Protein AF-A0A953W9Z5-F1 (afdb_monomer)

Nearest PDB structures (foldseek):
  5ctj-assembly1_A  TM=9.960E-01  e=5.402E-20  Acetobacter aceti 1023
  5clf-assembly1_B  TM=9.903E-01  e=4.787E-20  Acetobacter aceti 1023
  5clh-assembly1_A  TM=9.924E-01  e=6.095E-20  Acetobacter aceti 1023
  5bor-assembly1_A  TM=9.928E-01  e=6.095E-20  Acetobacter aceti 1023
  4zc8-assembly1_A  TM=9.959E-01  e=9.303E-20  Acetobacter aceti 1023

Foldseek 3Di:
DQDPVQCVQQVLLVVLCVLLVHDDDDDHDHCVPHVVSLLCCLQCVVVVVHQEAEAEDEALRCSQQSSLVRHPHATEYEQEQDDPPGSPNSQCNQCVHDPPRHYNYADYTNNRSNVSSLVSLVSVCVPDVSSVVSSVVVVVVVVVVDDPDDDPDDPDDDDDDPDDDDDDDDDDDDDDDDDDDDDDDDPDD

Sequence (189 aa):
MGSRSDWPTMEKAANLLAELKIPFEAKVVSAHRTPQRLYDYASGAAERGIKVIIAGAGGAAHLPGMAASMTTLPVIGVPVQSRALKGLDSLLSIVQMPAGVPVATMAIGEAGAANAGLFAAAIIALGDETAARRLAAWREKNTDAVPETVHVGRKDKFFPAAFSHGRFQEPRRYFSSATPPAAAPSIYR

Secondary structure (DSSP, 8-state):
---GGGHHHHHHHHHHHHHTT---------TTT-HHHHHHHHHTTTTTT---EEEEE-SS--HHHHHHHT-SS-EEEEE---TTTTTHHHHHHHH-PPTTS--EE--SSHHHHHHHHHHHHHHHHTT-HHHHHHHHHHHHHHHHTS-SS---S-S------------PPPP-------PPPPPPPP---

Radius of gyration: 24.1 Å; Cα contacts (8 Å, |Δi|>4): 275; chains: 1; bounding box: 58×45×66 Å

Solvent-accessible surface area (backbone atoms only — not comparable to full-atom values): 11104 Å² total; per-residue (Å²): 46,46,42,78,86,50,42,84,32,48,45,38,15,54,53,45,25,51,76,53,69,46,91,81,87,89,60,79,42,20,54,89,84,34,45,66,59,36,49,56,51,30,53,49,29,58,85,74,66,53,71,63,48,76,27,40,26,46,38,87,12,49,42,30,49,53,39,23,70,45,34,91,54,56,28,32,22,22,13,27,61,26,88,89,61,65,10,52,53,4,37,55,49,34,56,69,52,62,92,94,42,69,42,55,58,45,50,63,30,47,67,6,17,33,49,45,22,52,50,49,48,55,62,51,23,76,82,30,69,69,46,34,53,41,52,50,53,52,53,51,56,55,56,74,67,54,73,95,69,83,81,89,67,77,100,72,77,92,70,84,84,79,88,75,93,74,86,85,79,86,82,80,86,82,86,77,94,75,84,81,83,82,85,80,84,89,88,81,133

Mean predicted aligned error: 10.56 Å

Structure (mmCIF, N/CA/C/O backbone):
data_AF-A0A953W9Z5-F1
#
_entry.id   AF-A0A953W9Z5-F1
#
loop_
_atom_site.group_PDB
_atom_site.id
_atom_site.type_symbol
_atom_site.label_atom_id
_atom_site.label_alt_id
_atom_site.label_comp_id
_atom_site.label_asym_id
_atom_site.label_entity_id
_atom_site.label_seq_id
_atom_site.pdbx_PDB_ins_code
_atom_site.Cartn_x
_atom_site.Cartn_y
_atom_site.Cartn_z
_atom_site.occupancy
_atom_site.B_iso_or_equiv
_atom_site.auth_seq_id
_atom_site.auth_comp_id
_atom_site.auth_asym_id
_atom_site.auth_atom_id
_atom_site.pdbx_PDB_model_num
ATOM 1 N N . MET A 1 1 ? 8.103 2.851 2.942 1.00 98.31 1 MET A N 1
ATOM 2 C CA . MET A 1 1 ? 8.832 2.248 1.795 1.00 98.31 1 MET A CA 1
ATOM 3 C C . MET A 1 1 ? 10.223 1.809 2.208 1.00 98.31 1 MET A C 1
ATOM 5 O O . MET A 1 1 ? 10.737 2.346 3.186 1.00 98.31 1 MET A O 1
ATOM 9 N N . GLY A 1 2 ? 10.817 0.855 1.486 1.00 96.06 2 GLY A N 1
ATOM 10 C CA . GLY A 1 2 ? 12.098 0.230 1.841 1.00 96.06 2 GLY A CA 1
ATOM 11 C C . GLY A 1 2 ? 13.336 1.079 1.545 1.00 96.06 2 GLY A C 1
ATOM 12 O O . GLY A 1 2 ? 14.378 0.908 2.188 1.00 96.06 2 GLY A O 1
ATOM 13 N N . SER A 1 3 ? 13.227 1.996 0.585 1.00 97.56 3 SER A N 1
ATOM 14 C CA . SER A 1 3 ? 14.305 2.859 0.111 1.00 97.56 3 SER A CA 1
ATOM 15 C C . SER A 1 3 ? 13.782 4.239 -0.285 1.00 97.56 3 SER A C 1
ATOM 17 O O . SER A 1 3 ? 12.642 4.384 -0.712 1.00 97.56 3 SER A O 1
ATOM 19 N N . ARG A 1 4 ? 14.639 5.267 -0.222 1.00 97.69 4 ARG A N 1
ATOM 20 C CA . ARG A 1 4 ? 14.324 6.588 -0.798 1.00 97.69 4 ARG A CA 1
ATOM 21 C C . ARG A 1 4 ? 14.100 6.529 -2.310 1.00 97.69 4 ARG A C 1
ATOM 23 O O . ARG A 1 4 ? 13.338 7.331 -2.831 1.00 97.69 4 ARG A O 1
ATOM 30 N N . SER A 1 5 ? 14.745 5.585 -2.995 1.00 97.56 5 SER A N 1
ATOM 31 C CA . SER A 1 5 ? 14.561 5.360 -4.434 1.00 97.56 5 SER A CA 1
ATOM 32 C C . SER A 1 5 ? 13.144 4.921 -4.802 1.00 97.56 5 SER A C 1
ATOM 34 O O . SER A 1 5 ? 12.773 5.041 -5.960 1.00 97.56 5 SER A O 1
ATOM 36 N N . ASP A 1 6 ? 12.358 4.434 -3.837 1.00 98.31 6 ASP A N 1
ATOM 37 C CA . ASP A 1 6 ? 10.972 4.015 -4.062 1.00 98.31 6 ASP A CA 1
ATOM 38 C C . ASP A 1 6 ? 10.007 5.218 -4.054 1.00 98.31 6 ASP A C 1
ATOM 40 O O . ASP A 1 6 ? 8.855 5.089 -4.470 1.00 98.31 6 ASP A O 1
ATOM 44 N N . TRP A 1 7 ? 10.452 6.392 -3.576 1.00 98.56 7 TRP A N 1
ATOM 45 C CA . TRP A 1 7 ? 9.603 7.576 -3.404 1.00 98.56 7 TRP A CA 1
ATOM 46 C C . TRP A 1 7 ? 8.902 8.035 -4.692 1.00 98.56 7 TRP A C 1
ATOM 48 O O . TRP A 1 7 ? 7.698 8.245 -4.614 1.00 98.56 7 TRP A O 1
ATOM 58 N N . PRO A 1 8 ? 9.552 8.109 -5.872 1.00 98.50 8 PRO A N 1
ATOM 59 C CA . PRO A 1 8 ? 8.870 8.517 -7.108 1.00 98.50 8 PRO A CA 1
ATOM 60 C C . PRO A 1 8 ? 7.665 7.634 -7.477 1.00 98.50 8 PRO A C 1
ATOM 62 O O . PRO A 1 8 ? 6.704 8.096 -8.084 1.00 98.50 8 PRO A O 1
ATOM 65 N N . THR A 1 9 ? 7.684 6.358 -7.080 1.00 98.75 9 THR A N 1
ATOM 66 C CA . THR A 1 9 ? 6.517 5.476 -7.196 1.00 98.75 9 THR A CA 1
ATOM 67 C C . THR A 1 9 ? 5.517 5.745 -6.077 1.00 98.75 9 THR A C 1
ATOM 69 O O . THR A 1 9 ? 4.332 5.946 -6.324 1.00 98.75 9 THR A O 1
ATOM 72 N N . MET A 1 10 ? 5.980 5.758 -4.829 1.00 98.81 10 MET A N 1
ATOM 73 C CA . MET A 1 10 ? 5.101 5.822 -3.660 1.00 98.81 10 MET A CA 1
ATOM 74 C C . MET A 1 10 ? 4.445 7.188 -3.439 1.00 98.81 10 MET A C 1
ATOM 76 O O . MET A 1 10 ? 3.390 7.251 -2.808 1.00 98.81 10 MET A O 1
ATOM 80 N N . GLU A 1 11 ? 5.001 8.268 -3.987 1.00 98.69 11 GLU A N 1
ATOM 81 C CA . GLU A 1 11 ? 4.384 9.595 -3.957 1.00 98.69 11 GLU A CA 1
ATOM 82 C C . GLU A 1 11 ? 3.023 9.607 -4.662 1.00 98.69 11 GLU A C 1
ATOM 84 O O . GLU A 1 11 ? 2.171 10.415 -4.313 1.00 98.69 11 GLU A O 1
ATOM 89 N N . LYS A 1 12 ? 2.762 8.678 -5.598 1.00 98.81 12 LYS A N 1
ATOM 90 C CA . LYS A 1 12 ? 1.442 8.564 -6.235 1.00 98.81 12 LYS A CA 1
ATOM 91 C C . LYS A 1 12 ? 0.357 8.208 -5.221 1.00 98.81 12 LYS A C 1
ATOM 93 O O . LYS A 1 12 ? -0.739 8.748 -5.311 1.00 98.81 12 LYS A O 1
ATOM 98 N N . ALA A 1 13 ? 0.675 7.376 -4.224 1.00 98.88 13 ALA A N 1
ATOM 99 C CA . ALA A 1 13 ? -0.229 7.095 -3.109 1.00 98.88 13 ALA A CA 1
ATOM 100 C C . ALA A 1 13 ? -0.435 8.345 -2.240 1.00 98.88 13 ALA A C 1
ATOM 102 O O . ALA A 1 13 ? -1.566 8.695 -1.916 1.00 98.88 13 ALA A O 1
ATOM 103 N N . ALA A 1 14 ? 0.657 9.036 -1.895 1.00 98.81 14 ALA A N 1
ATOM 104 C CA . ALA A 1 14 ? 0.628 10.239 -1.062 1.00 98.81 14 ALA A CA 1
ATOM 105 C C . ALA A 1 14 ? -0.198 11.368 -1.700 1.00 98.81 14 ALA A C 1
ATOM 107 O O . ALA A 1 14 ? -1.041 11.967 -1.037 1.00 98.81 14 ALA A O 1
ATOM 108 N N . ASN A 1 15 ? -0.010 11.613 -2.998 1.00 98.69 15 ASN A N 1
ATOM 109 C CA . ASN A 1 15 ? -0.742 12.630 -3.749 1.00 98.69 15 ASN A CA 1
ATOM 110 C C . ASN A 1 15 ? -2.243 12.314 -3.811 1.00 98.69 15 ASN A C 1
ATOM 112 O O . ASN A 1 15 ? -3.059 13.211 -3.620 1.00 98.69 15 ASN A O 1
ATOM 116 N N . LEU A 1 16 ? -2.607 11.042 -4.005 1.00 98.44 16 LEU A N 1
ATOM 117 C CA . LEU A 1 16 ? -4.005 10.598 -3.995 1.00 98.44 16 LEU A CA 1
ATOM 118 C C . LEU A 1 16 ? -4.661 10.781 -2.623 1.00 98.44 16 LEU A C 1
ATOM 120 O O . LEU A 1 16 ? -5.768 11.310 -2.528 1.00 98.44 16 LEU A O 1
ATOM 124 N N . LEU A 1 17 ? -3.970 10.398 -1.546 1.00 98.81 17 LEU A N 1
ATOM 125 C CA . LEU A 1 17 ? -4.461 10.619 -0.184 1.00 98.81 17 LEU A CA 1
ATOM 126 C C . LEU A 1 17 ? -4.591 12.117 0.129 1.00 98.81 17 LEU A C 1
ATOM 128 O O . LEU A 1 17 ? -5.577 12.525 0.741 1.00 98.81 17 LEU A O 1
ATOM 132 N N . ALA A 1 18 ? -3.654 12.946 -0.342 1.00 98.75 18 ALA A N 1
ATOM 133 C CA . ALA A 1 18 ? -3.723 14.399 -0.206 1.00 98.75 18 ALA A CA 1
ATOM 134 C C . ALA A 1 18 ? -4.925 15.002 -0.956 1.00 98.75 18 ALA A C 1
ATOM 136 O O . ALA A 1 18 ? -5.649 15.811 -0.375 1.00 98.75 18 ALA A O 1
ATOM 137 N N . GLU A 1 19 ? -5.187 14.584 -2.201 1.00 98.25 19 GLU A N 1
ATOM 138 C CA . GLU A 1 19 ? -6.358 15.024 -2.980 1.00 98.25 19 GLU A CA 1
ATOM 139 C C . GLU A 1 19 ? -7.670 14.671 -2.259 1.00 98.25 19 GLU A C 1
ATOM 141 O O . GLU A 1 19 ? -8.572 15.503 -2.141 1.00 98.25 19 GLU A O 1
ATOM 146 N N . LEU A 1 20 ? -7.743 13.467 -1.684 1.00 98.50 20 LEU A N 1
ATOM 147 C CA . LEU A 1 20 ? -8.880 12.995 -0.886 1.00 98.50 20 LEU A CA 1
ATOM 148 C C . LEU A 1 20 ? -8.912 13.568 0.541 1.00 98.50 20 LEU A C 1
ATOM 150 O O . LEU A 1 20 ? -9.843 13.289 1.304 1.00 98.50 20 LEU A O 1
ATOM 154 N N . LYS A 1 21 ? -7.930 14.403 0.904 1.00 98.56 21 LYS A N 1
ATOM 155 C CA . LYS A 1 21 ? -7.781 15.023 2.229 1.00 98.56 21 LYS A CA 1
ATOM 156 C C . LYS A 1 21 ? -7.776 13.985 3.361 1.00 98.56 21 LYS A C 1
ATOM 158 O O . LYS A 1 21 ? -8.400 14.195 4.403 1.00 98.56 21 LYS A O 1
ATOM 163 N N . ILE A 1 22 ? -7.100 12.863 3.133 1.00 98.62 22 ILE A N 1
ATOM 164 C CA . ILE A 1 22 ? -6.852 11.813 4.122 1.00 98.62 22 ILE A CA 1
ATOM 165 C C . ILE A 1 22 ? -5.459 12.050 4.715 1.00 98.62 22 ILE A C 1
ATOM 167 O O . ILE A 1 22 ? -4.479 12.028 3.967 1.00 98.62 22 ILE A O 1
ATOM 171 N N . PRO A 1 23 ? -5.338 12.286 6.033 1.00 98.44 23 PRO A N 1
ATOM 172 C CA . PRO A 1 23 ? -4.041 12.454 6.676 1.00 98.44 23 PRO A CA 1
ATOM 173 C C . PRO A 1 23 ? -3.178 11.200 6.535 1.00 98.44 23 PRO A C 1
ATOM 175 O O . PRO A 1 23 ? -3.661 10.078 6.685 1.00 98.44 23 PRO A O 1
ATOM 178 N N . PHE A 1 24 ? -1.885 11.389 6.289 1.00 98.75 24 PHE A N 1
ATOM 179 C CA . PHE A 1 24 ? -0.924 10.297 6.195 1.00 98.75 24 PHE A CA 1
ATOM 180 C C . PHE A 1 24 ? 0.446 10.720 6.725 1.00 98.75 24 PHE A C 1
ATOM 182 O O . PHE A 1 24 ? 0.767 11.904 6.815 1.00 98.75 24 PHE A O 1
ATOM 189 N N . GLU A 1 25 ? 1.281 9.728 7.023 1.00 98.38 25 GLU A N 1
ATOM 190 C CA . GLU A 1 25 ? 2.713 9.905 7.241 1.00 98.38 25 GLU A CA 1
ATOM 191 C C . GLU A 1 25 ? 3.507 9.062 6.235 1.00 98.38 25 GLU A C 1
ATOM 193 O O . GLU A 1 25 ? 3.079 7.981 5.830 1.00 98.38 25 GLU A O 1
ATOM 198 N N . ALA A 1 26 ? 4.682 9.545 5.830 1.00 98.38 26 ALA A N 1
ATOM 199 C CA . ALA A 1 26 ? 5.570 8.840 4.911 1.00 98.38 26 ALA A CA 1
ATOM 200 C C . ALA A 1 26 ? 6.942 8.623 5.557 1.00 98.38 26 ALA A C 1
ATOM 202 O O . ALA A 1 26 ? 7.597 9.572 5.986 1.00 98.38 26 ALA A O 1
ATOM 203 N N . LYS A 1 27 ? 7.395 7.364 5.622 1.00 98.44 27 LYS A N 1
ATOM 204 C CA . LYS A 1 27 ? 8.687 6.994 6.222 1.00 98.44 27 LYS A CA 1
ATOM 205 C C . LYS A 1 27 ? 9.478 6.014 5.354 1.00 98.44 27 LYS A C 1
ATOM 207 O O . LYS A 1 27 ? 8.919 5.164 4.646 1.00 98.44 27 LYS A O 1
ATOM 212 N N . VAL A 1 28 ? 10.805 6.104 5.467 1.00 98.62 28 VAL A N 1
ATOM 213 C CA . VAL A 1 28 ? 11.743 5.104 4.941 1.00 98.62 28 VAL A CA 1
ATOM 214 C C . VAL A 1 28 ? 12.049 4.090 6.042 1.00 98.62 28 VAL A C 1
ATOM 216 O O . VAL A 1 28 ? 12.672 4.407 7.060 1.00 98.62 28 VAL A O 1
ATOM 219 N N . VAL A 1 29 ? 11.596 2.861 5.824 1.00 98.44 29 VAL A N 1
ATOM 220 C CA . VAL A 1 29 ? 11.673 1.734 6.752 1.00 98.44 29 VAL A CA 1
ATOM 221 C C . VAL A 1 29 ? 12.101 0.516 5.942 1.00 98.44 29 VAL A C 1
ATOM 223 O O . VAL A 1 29 ? 11.326 -0.015 5.152 1.00 98.44 29 VAL A O 1
ATOM 226 N N . SER A 1 30 ? 13.360 0.105 6.084 1.00 98.44 30 SER A N 1
ATOM 227 C CA . SER A 1 30 ? 13.920 -1.017 5.331 1.00 98.44 30 SER A CA 1
ATOM 228 C C . SER A 1 30 ? 13.797 -2.299 6.145 1.00 98.44 30 SER A C 1
ATOM 230 O O . SER A 1 30 ? 14.378 -2.381 7.224 1.00 98.44 30 SER A O 1
ATOM 232 N N . ALA A 1 31 ? 13.109 -3.308 5.604 1.00 98.31 31 ALA A N 1
ATOM 233 C CA . ALA A 1 31 ? 13.010 -4.622 6.242 1.00 98.31 31 ALA A CA 1
ATOM 234 C C . ALA A 1 31 ? 14.390 -5.251 6.492 1.00 98.31 31 ALA A C 1
ATOM 236 O O . ALA A 1 31 ? 14.624 -5.831 7.544 1.00 98.31 31 ALA A O 1
ATOM 237 N N . HIS A 1 32 ? 15.324 -5.089 5.551 1.00 98.50 32 HIS A N 1
ATOM 238 C CA . HIS A 1 32 ? 16.644 -5.720 5.639 1.00 98.50 32 HIS A CA 1
ATOM 239 C C . HIS A 1 32 ? 17.686 -4.884 6.384 1.00 98.50 32 HIS A C 1
ATOM 241 O O . HIS A 1 32 ? 18.592 -5.444 6.985 1.00 98.50 32 HIS A O 1
ATOM 247 N N . ARG A 1 33 ? 17.595 -3.547 6.327 1.00 98.31 33 ARG A N 1
ATOM 248 C CA . ARG A 1 33 ? 18.637 -2.647 6.870 1.00 98.31 33 ARG A CA 1
ATOM 249 C C . ARG A 1 33 ? 18.258 -2.001 8.196 1.00 98.31 33 ARG A C 1
ATOM 251 O O . ARG A 1 33 ? 19.129 -1.546 8.924 1.00 98.31 33 ARG A O 1
ATOM 258 N N . THR A 1 34 ? 16.965 -1.912 8.495 1.00 98.31 34 THR A N 1
ATOM 259 C CA . THR A 1 34 ? 16.449 -1.319 9.735 1.00 98.31 34 THR A CA 1
ATOM 260 C C . THR A 1 34 ? 15.303 -2.169 10.302 1.00 98.31 34 THR A C 1
ATOM 262 O O . THR A 1 34 ? 14.198 -1.646 10.461 1.00 98.31 34 THR A O 1
ATOM 265 N N . PRO A 1 35 ? 15.513 -3.471 10.575 1.00 98.62 35 PRO A N 1
ATOM 266 C CA . PRO A 1 35 ? 14.441 -4.375 10.999 1.00 98.62 35 PRO A CA 1
ATOM 267 C C . PRO A 1 35 ? 13.775 -3.942 12.313 1.00 98.62 35 PRO A C 1
ATOM 269 O O . PRO A 1 35 ? 12.553 -3.975 12.397 1.00 98.62 35 PRO A O 1
ATOM 272 N N . GLN A 1 36 ? 14.537 -3.430 13.290 1.00 98.75 36 GLN A N 1
ATOM 273 C CA . GLN A 1 36 ? 13.957 -2.913 14.539 1.00 98.75 36 GLN A CA 1
ATOM 274 C C . GLN A 1 36 ? 12.990 -1.749 14.277 1.00 98.75 36 GLN A C 1
ATOM 276 O O . GLN A 1 36 ? 11.874 -1.745 14.774 1.00 98.75 36 GLN A O 1
ATOM 281 N N . ARG A 1 37 ? 13.355 -0.813 13.388 1.00 98.69 37 ARG A N 1
ATOM 282 C CA . ARG A 1 37 ? 12.464 0.289 12.987 1.00 98.69 37 ARG A CA 1
ATOM 283 C C . ARG A 1 37 ? 11.170 -0.223 12.351 1.00 98.69 37 ARG A C 1
ATOM 285 O O . ARG A 1 37 ? 10.133 0.410 12.510 1.00 98.69 37 ARG A O 1
ATOM 292 N N . LEU A 1 38 ? 11.239 -1.311 11.582 1.00 98.81 38 LEU A N 1
ATOM 293 C CA . LEU A 1 38 ? 10.047 -1.930 11.006 1.00 98.81 38 LEU A CA 1
ATOM 294 C C . LEU A 1 38 ? 9.150 -2.504 12.097 1.00 98.81 38 LEU A C 1
ATOM 296 O O . LEU A 1 38 ? 7.957 -2.208 12.099 1.00 98.81 38 LEU A O 1
ATOM 300 N N . TYR A 1 39 ? 9.741 -3.251 13.027 1.00 98.81 39 TYR A N 1
ATOM 301 C CA . TYR A 1 39 ? 9.038 -3.794 14.179 1.00 98.81 39 TYR A CA 1
ATOM 302 C C . TYR A 1 39 ? 8.339 -2.694 14.977 1.00 98.81 39 TYR A C 1
ATOM 304 O O . TYR A 1 39 ? 7.116 -2.727 15.113 1.00 98.81 39 TYR A O 1
ATOM 312 N N . ASP A 1 40 ? 9.082 -1.675 15.411 1.00 98.69 40 ASP A N 1
ATOM 313 C CA . ASP A 1 40 ? 8.553 -0.572 16.218 1.00 98.69 40 ASP A CA 1
ATOM 314 C C . ASP A 1 40 ? 7.442 0.185 15.474 1.00 98.69 40 ASP A C 1
ATOM 316 O O . ASP A 1 40 ? 6.407 0.523 16.048 1.00 98.69 40 ASP A O 1
ATOM 320 N N . TYR A 1 41 ? 7.627 0.436 14.171 1.00 98.75 41 TYR A N 1
ATOM 321 C CA . TYR A 1 41 ? 6.638 1.151 13.367 1.00 98.75 41 TYR A CA 1
ATOM 322 C C . TYR A 1 41 ? 5.332 0.368 13.226 1.00 98.75 41 TYR A C 1
ATOM 324 O O . TYR A 1 41 ? 4.266 0.959 13.383 1.00 98.75 41 TYR A O 1
ATOM 332 N N . ALA A 1 42 ? 5.410 -0.922 12.879 1.00 98.75 42 ALA A N 1
ATOM 333 C CA . ALA A 1 42 ? 4.240 -1.745 12.585 1.00 98.75 42 ALA A CA 1
ATOM 334 C C . ALA A 1 42 ? 3.479 -2.143 13.858 1.00 98.75 42 ALA A C 1
ATOM 336 O O . ALA A 1 42 ? 2.256 -1.992 13.900 1.00 98.75 42 ALA A O 1
ATOM 337 N N . SER A 1 43 ? 4.192 -2.573 14.903 1.00 98.69 43 SER A N 1
ATOM 338 C CA . SER A 1 43 ? 3.584 -2.971 16.182 1.00 98.69 43 SER A CA 1
ATOM 339 C C . SER A 1 43 ? 2.917 -1.795 16.901 1.00 98.69 43 SER A C 1
ATOM 341 O O . SER A 1 43 ? 1.788 -1.921 17.363 1.00 98.69 43 SER A O 1
ATOM 343 N N . GLY A 1 44 ? 3.548 -0.615 16.897 1.00 98.56 44 GLY A N 1
ATOM 344 C CA . GLY A 1 44 ? 2.990 0.601 17.496 1.00 98.56 44 GLY A CA 1
ATOM 345 C C . GLY A 1 44 ? 2.027 1.389 16.596 1.00 98.56 44 GLY A C 1
ATOM 346 O O . GLY A 1 44 ? 1.550 2.452 16.989 1.00 98.56 44 GLY A O 1
ATOM 347 N N . ALA A 1 45 ? 1.751 0.949 15.361 1.00 98.62 45 ALA A N 1
ATOM 348 C CA . ALA A 1 45 ? 0.948 1.730 14.411 1.00 98.62 45 ALA A CA 1
ATOM 349 C C . ALA A 1 45 ? -0.487 1.980 14.905 1.00 98.62 45 ALA A C 1
ATOM 351 O O . ALA A 1 45 ? -0.984 3.105 14.804 1.00 98.62 45 ALA A O 1
ATOM 352 N N . ALA A 1 46 ? -1.140 0.949 15.447 1.00 98.44 46 ALA A N 1
ATOM 353 C CA . ALA A 1 46 ? -2.534 1.020 15.881 1.00 98.44 46 ALA A CA 1
ATOM 354 C C . ALA A 1 46 ? -2.726 1.995 17.055 1.00 98.44 46 ALA A C 1
ATOM 356 O O . ALA A 1 46 ? -3.649 2.807 17.032 1.00 98.44 46 ALA A O 1
ATOM 357 N N . GLU A 1 47 ? -1.812 1.977 18.029 1.00 98.19 47 GLU A N 1
ATOM 358 C CA . GLU A 1 47 ? -1.823 2.876 19.194 1.00 98.19 47 GLU A CA 1
ATOM 359 C C . GLU A 1 47 ? -1.665 4.349 18.794 1.00 98.19 47 GLU A C 1
ATOM 361 O O . GLU A 1 47 ? -2.238 5.237 19.419 1.00 98.19 47 GLU A O 1
ATOM 366 N N . ARG A 1 48 ? -0.953 4.618 17.692 1.00 98.06 48 ARG A N 1
ATOM 367 C CA . ARG A 1 48 ? -0.818 5.963 17.107 1.00 98.06 48 ARG A CA 1
ATOM 368 C C . ARG A 1 48 ? -2.024 6.390 16.263 1.00 98.06 48 ARG A C 1
ATOM 370 O O . ARG A 1 48 ? -1.996 7.465 15.669 1.00 98.06 48 ARG A O 1
ATOM 377 N N . GLY A 1 49 ? -3.063 5.561 16.168 1.00 98.12 49 GLY A N 1
ATOM 378 C CA . GLY A 1 49 ? -4.284 5.853 15.416 1.00 98.12 49 GLY A CA 1
ATOM 379 C C . GLY A 1 49 ? -4.207 5.569 13.913 1.00 98.12 49 GLY A C 1
ATOM 380 O O . GLY A 1 49 ? -5.152 5.902 13.193 1.00 98.12 49 GLY A O 1
ATOM 381 N N . ILE A 1 50 ? -3.134 4.935 13.421 1.00 98.69 50 ILE A N 1
ATOM 382 C CA . ILE A 1 50 ? -3.041 4.510 12.017 1.00 98.69 50 ILE A CA 1
ATOM 383 C C . ILE A 1 50 ? -4.130 3.471 11.730 1.00 98.69 50 ILE A C 1
ATOM 385 O O . ILE A 1 50 ? -4.371 2.568 12.529 1.00 98.69 50 ILE A O 1
ATOM 389 N N . LYS A 1 51 ? -4.794 3.600 10.575 1.00 98.69 51 LYS A N 1
ATOM 390 C CA . LYS A 1 51 ? -5.872 2.690 10.151 1.00 98.69 51 LYS A CA 1
ATOM 391 C C . LYS A 1 51 ? -5.445 1.688 9.085 1.00 98.69 51 LYS A C 1
ATOM 393 O O . LYS A 1 51 ? -5.965 0.583 9.062 1.00 98.69 51 LYS A O 1
ATOM 398 N N . VAL A 1 52 ? -4.516 2.069 8.210 1.00 98.88 52 VAL A N 1
ATOM 399 C CA . VAL A 1 52 ? -4.040 1.257 7.082 1.00 98.88 52 VAL A CA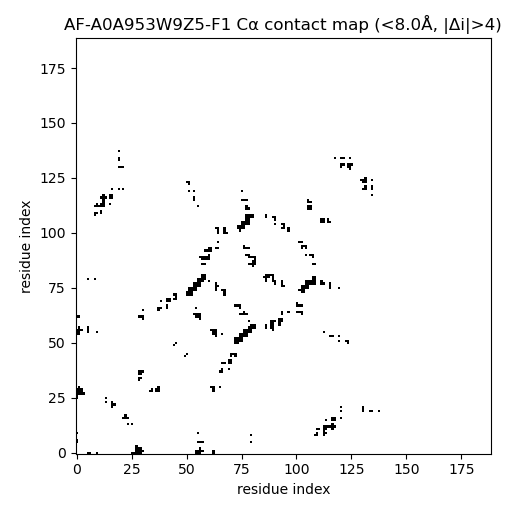 1
ATOM 400 C C . VAL A 1 52 ? -2.560 1.554 6.858 1.00 98.88 52 VAL A C 1
ATOM 402 O O . VAL A 1 52 ? -2.148 2.712 6.932 1.00 98.88 52 VAL A O 1
ATOM 405 N N . ILE A 1 53 ? -1.758 0.531 6.557 1.00 98.94 53 ILE A N 1
ATOM 406 C CA . ILE A 1 53 ? -0.351 0.695 6.171 1.00 98.94 53 ILE A CA 1
ATOM 407 C C . ILE A 1 53 ? -0.209 0.441 4.672 1.00 98.94 53 ILE A C 1
ATOM 409 O O . ILE A 1 53 ? -0.558 -0.630 4.188 1.00 98.94 53 ILE A O 1
ATOM 413 N N . ILE A 1 54 ? 0.373 1.395 3.941 1.00 98.94 54 ILE A N 1
ATOM 414 C CA . ILE A 1 54 ? 0.805 1.190 2.553 1.00 98.94 54 ILE A CA 1
ATOM 415 C C . ILE A 1 54 ? 2.321 0.972 2.534 1.00 98.94 54 ILE A C 1
ATOM 417 O O . ILE A 1 54 ? 3.103 1.848 2.919 1.00 98.94 54 ILE A O 1
ATOM 421 N N . ALA A 1 55 ? 2.753 -0.191 2.057 1.00 98.94 55 ALA A N 1
ATOM 422 C CA . ALA A 1 55 ? 4.148 -0.604 2.031 1.00 98.94 55 ALA A CA 1
ATOM 423 C C . ALA A 1 55 ? 4.628 -0.855 0.592 1.00 98.94 55 ALA A C 1
ATOM 425 O O . ALA A 1 55 ? 4.199 -1.794 -0.069 1.00 98.94 55 ALA A O 1
ATOM 426 N N . GLY A 1 56 ? 5.559 -0.020 0.120 1.00 98.81 56 GLY A N 1
ATOM 427 C CA . GLY A 1 56 ? 6.252 -0.202 -1.161 1.00 98.81 56 GLY A CA 1
ATOM 428 C C . GLY A 1 56 ? 7.655 -0.783 -1.001 1.00 98.81 56 GLY A C 1
ATOM 429 O O . GLY A 1 56 ? 8.424 -0.287 -0.165 1.00 98.81 56 GLY A O 1
ATOM 430 N N . ALA A 1 57 ? 7.982 -1.804 -1.797 1.00 98.75 57 ALA A N 1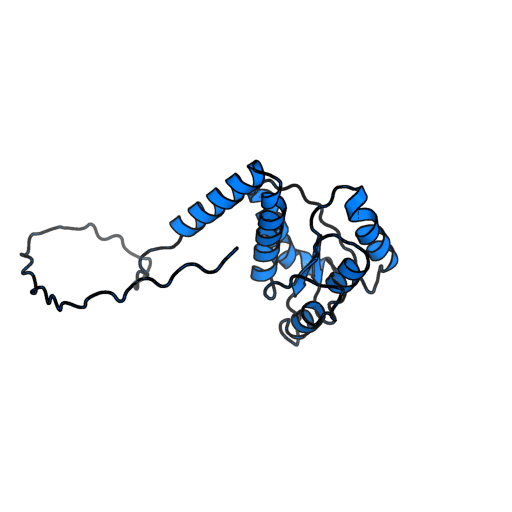
ATOM 431 C CA . ALA A 1 57 ? 9.316 -2.401 -1.891 1.00 98.75 57 ALA A CA 1
ATOM 432 C C . ALA A 1 57 ? 9.537 -3.093 -3.251 1.00 98.75 57 ALA A C 1
ATOM 434 O O . ALA A 1 57 ? 8.579 -3.532 -3.885 1.00 98.75 57 ALA A O 1
ATOM 435 N N . GLY A 1 58 ? 10.799 -3.192 -3.684 1.00 98.25 58 GLY A N 1
ATOM 436 C CA . GLY A 1 58 ? 11.205 -3.844 -4.936 1.00 98.25 58 GLY A CA 1
ATOM 437 C C . GLY A 1 58 ? 12.235 -4.961 -4.725 1.00 98.25 58 GLY A C 1
ATOM 438 O O . GLY A 1 58 ? 12.905 -5.008 -3.693 1.00 98.25 58 GLY A O 1
ATOM 439 N N . GLY A 1 59 ? 12.378 -5.849 -5.711 1.00 97.94 59 GLY A N 1
ATOM 440 C CA . GLY A 1 59 ? 13.246 -7.029 -5.651 1.00 97.94 59 GLY A CA 1
ATOM 441 C C . GLY A 1 59 ? 12.694 -8.093 -4.699 1.00 97.94 59 GLY A C 1
ATOM 442 O O . GLY A 1 59 ? 11.525 -8.455 -4.790 1.00 97.94 59 GLY A O 1
ATOM 443 N N . ALA A 1 60 ? 13.520 -8.553 -3.753 1.00 98.12 60 ALA A N 1
ATOM 444 C CA . ALA A 1 60 ? 13.089 -9.376 -2.617 1.00 98.12 60 ALA A CA 1
ATOM 445 C C . ALA A 1 60 ? 12.276 -8.525 -1.619 1.00 98.12 60 ALA A C 1
ATOM 447 O O . ALA A 1 60 ? 12.771 -8.056 -0.590 1.00 98.12 60 ALA A O 1
ATOM 448 N N . ALA A 1 61 ? 11.030 -8.236 -1.980 1.00 98.44 61 ALA A N 1
ATOM 449 C CA . ALA A 1 61 ? 10.230 -7.159 -1.412 1.00 98.44 61 ALA A CA 1
ATOM 450 C C . ALA A 1 61 ? 9.528 -7.544 -0.091 1.00 98.44 61 ALA A C 1
ATOM 452 O O . ALA A 1 61 ? 8.308 -7.589 -0.011 1.00 98.44 61 ALA A O 1
ATOM 453 N N . HIS A 1 62 ? 10.298 -7.776 0.978 1.00 98.81 62 HIS A N 1
ATOM 454 C CA . HIS A 1 62 ? 9.772 -8.302 2.254 1.00 98.81 62 HIS A CA 1
ATOM 455 C C . HIS A 1 62 ? 9.024 -7.286 3.132 1.00 98.81 62 HIS A C 1
ATOM 457 O O . HIS A 1 62 ? 8.379 -7.677 4.102 1.00 98.81 62 HIS A O 1
ATOM 463 N N . LEU A 1 63 ? 9.123 -5.983 2.847 1.00 98.88 63 LEU A N 1
ATOM 464 C CA . LEU A 1 63 ? 8.555 -4.946 3.717 1.00 98.88 63 LEU A CA 1
ATOM 465 C C . LEU A 1 63 ? 7.046 -5.125 3.988 1.00 98.88 63 LEU A C 1
ATOM 467 O O . LEU A 1 63 ? 6.676 -5.039 5.158 1.00 98.88 63 LEU A O 1
ATOM 471 N N . PRO A 1 64 ? 6.176 -5.373 2.987 1.00 98.88 64 PRO A N 1
ATOM 472 C CA . PRO A 1 64 ? 4.739 -5.491 3.235 1.00 98.88 64 PRO A CA 1
ATOM 473 C C . PRO A 1 64 ? 4.387 -6.721 4.075 1.00 98.88 64 PRO A C 1
ATOM 475 O O . PRO A 1 64 ? 3.663 -6.592 5.056 1.00 98.88 64 PRO A O 1
ATOM 478 N N . GLY A 1 65 ? 4.952 -7.887 3.742 1.00 98.81 65 GLY A N 1
ATOM 479 C CA . GLY A 1 65 ? 4.700 -9.126 4.482 1.00 98.81 65 GLY A CA 1
ATOM 480 C C . GLY A 1 65 ? 5.192 -9.060 5.927 1.00 98.81 65 GLY A C 1
ATOM 481 O O . GLY A 1 65 ? 4.467 -9.432 6.846 1.00 98.81 65 GLY A O 1
ATOM 482 N N . MET A 1 66 ? 6.384 -8.496 6.152 1.00 98.81 66 MET A N 1
ATOM 483 C CA . MET A 1 66 ? 6.912 -8.308 7.507 1.00 98.81 66 MET A CA 1
ATOM 484 C C . MET A 1 66 ? 6.069 -7.317 8.316 1.00 98.81 66 MET A C 1
ATOM 486 O O . MET A 1 66 ? 5.749 -7.605 9.466 1.00 98.81 66 MET A O 1
ATOM 490 N N . ALA A 1 67 ? 5.645 -6.193 7.726 1.00 98.88 67 ALA A N 1
ATOM 491 C CA . ALA A 1 67 ? 4.732 -5.268 8.399 1.00 98.88 67 ALA A CA 1
ATOM 492 C C . ALA A 1 67 ? 3.417 -5.959 8.799 1.00 98.88 67 ALA A C 1
ATOM 494 O O . ALA A 1 67 ? 2.994 -5.820 9.943 1.00 98.88 6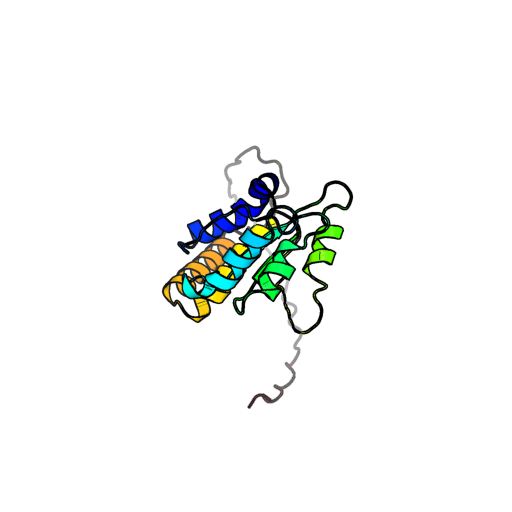7 ALA A O 1
ATOM 495 N N . ALA A 1 68 ? 2.815 -6.742 7.894 1.00 98.88 68 ALA A N 1
ATOM 496 C CA . ALA A 1 68 ? 1.579 -7.484 8.158 1.00 98.88 68 ALA A CA 1
ATOM 497 C C . ALA A 1 68 ? 1.740 -8.525 9.272 1.00 98.88 68 ALA A C 1
ATOM 499 O O . ALA A 1 68 ? 0.814 -8.753 10.039 1.00 98.88 68 ALA A O 1
ATOM 500 N N . SER A 1 69 ? 2.925 -9.122 9.414 1.00 98.75 69 SER A N 1
ATOM 501 C CA . SER A 1 69 ? 3.192 -10.087 10.489 1.00 98.75 69 SER A CA 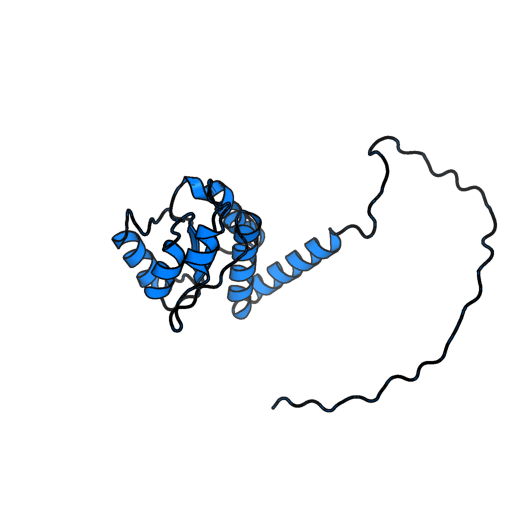1
ATOM 502 C C . SER A 1 69 ? 3.280 -9.458 11.887 1.00 98.75 69 SER A C 1
ATOM 504 O O . SER A 1 69 ? 3.248 -10.172 12.884 1.00 98.75 69 SER A O 1
ATOM 506 N N . MET A 1 70 ? 3.408 -8.129 11.969 1.00 98.69 70 MET A N 1
ATOM 507 C CA . MET A 1 70 ? 3.663 -7.381 13.208 1.00 98.69 70 MET A CA 1
ATOM 508 C C . MET A 1 70 ? 2.471 -6.525 13.656 1.00 98.69 70 MET A C 1
ATOM 510 O O . MET A 1 70 ? 2.575 -5.814 14.653 1.00 98.69 70 MET A O 1
ATOM 514 N N . THR A 1 71 ? 1.362 -6.532 12.913 1.00 98.69 71 THR A N 1
ATOM 515 C CA . THR A 1 71 ? 0.208 -5.670 13.183 1.00 98.69 71 THR A CA 1
ATOM 516 C C . THR A 1 71 ? -1.097 -6.345 12.785 1.00 98.69 71 THR A C 1
ATOM 518 O O . THR A 1 71 ? -1.130 -7.173 11.882 1.00 98.69 71 THR A O 1
ATOM 521 N N . THR A 1 72 ? -2.194 -5.958 13.431 1.00 98.25 72 THR A N 1
ATOM 522 C CA . THR A 1 72 ? -3.552 -6.372 13.042 1.00 98.25 72 THR A CA 1
ATOM 523 C C . THR A 1 72 ? -4.192 -5.421 12.030 1.00 98.25 72 THR A C 1
ATOM 525 O O . THR A 1 72 ? -5.284 -5.690 11.530 1.00 98.25 72 THR A O 1
ATOM 528 N N . LEU A 1 73 ? -3.536 -4.297 11.722 1.00 98.75 73 LEU A N 1
ATOM 529 C CA . LEU A 1 73 ? -4.012 -3.346 10.724 1.00 98.75 73 LEU A CA 1
ATOM 530 C C . LEU A 1 73 ? -3.918 -3.926 9.303 1.00 98.75 73 LEU A C 1
ATOM 532 O O . LEU A 1 73 ? -2.959 -4.633 8.989 1.00 98.75 73 LEU A O 1
ATOM 536 N N . PRO A 1 74 ? -4.839 -3.557 8.394 1.00 98.81 74 PRO A N 1
ATOM 537 C CA . PRO A 1 74 ? -4.702 -3.868 6.979 1.00 98.81 74 PRO A CA 1
ATOM 538 C C . PRO A 1 74 ? -3.382 -3.336 6.407 1.00 98.81 74 PRO A C 1
ATOM 540 O O . PRO A 1 74 ? -3.062 -2.147 6.540 1.00 98.81 74 PRO A O 1
ATOM 543 N N . VAL A 1 75 ? -2.645 -4.208 5.716 1.00 98.94 75 VAL A N 1
ATOM 544 C CA . VAL A 1 75 ? -1.426 -3.847 4.985 1.00 98.94 75 VAL A CA 1
ATOM 545 C C . VAL A 1 75 ? -1.656 -3.987 3.487 1.00 98.94 75 VAL A C 1
ATOM 547 O O . VAL A 1 75 ? -2.044 -5.045 2.989 1.00 98.94 75 VAL A O 1
ATOM 550 N N . ILE A 1 76 ? -1.384 -2.904 2.764 1.00 98.94 76 ILE A N 1
ATOM 551 C CA . ILE A 1 76 ? -1.445 -2.827 1.308 1.00 98.94 76 ILE A CA 1
ATOM 552 C C . ILE A 1 76 ? -0.018 -2.857 0.767 1.00 98.94 76 ILE A C 1
ATOM 554 O O . ILE A 1 76 ? 0.803 -1.997 1.093 1.00 98.94 76 ILE A O 1
ATOM 558 N N . GLY A 1 77 ? 0.279 -3.849 -0.064 1.00 98.94 77 GLY A N 1
ATOM 559 C CA . GLY A 1 77 ? 1.577 -4.021 -0.700 1.00 98.94 77 GLY A CA 1
ATOM 560 C C . GLY A 1 77 ? 1.618 -3.388 -2.087 1.00 98.94 77 GLY A C 1
ATOM 561 O O . GLY A 1 77 ? 0.757 -3.661 -2.922 1.00 98.94 77 GLY A O 1
ATOM 562 N N . VAL A 1 78 ? 2.643 -2.577 -2.351 1.00 98.94 78 VAL A N 1
ATOM 563 C CA . VAL A 1 78 ? 2.931 -2.020 -3.680 1.00 98.94 78 VAL A CA 1
ATOM 564 C C . VAL A 1 78 ? 4.245 -2.610 -4.195 1.00 98.94 78 VAL A C 1
ATOM 566 O O . VAL A 1 78 ? 5.317 -2.239 -3.701 1.00 98.94 78 VAL A O 1
ATOM 569 N N . PRO A 1 79 ? 4.193 -3.511 -5.189 1.00 98.88 79 PRO A N 1
ATOM 570 C CA . PRO A 1 79 ? 5.386 -3.996 -5.867 1.00 98.88 79 PRO A CA 1
ATOM 571 C C . PRO A 1 79 ? 6.072 -2.862 -6.636 1.00 98.88 79 PRO A C 1
ATOM 573 O O . PRO A 1 79 ? 5.565 -2.378 -7.646 1.00 98.88 79 PRO A O 1
ATOM 576 N N . VAL A 1 80 ? 7.240 -2.419 -6.175 1.00 98.69 80 VAL A N 1
ATOM 577 C CA . VAL A 1 80 ? 8.043 -1.415 -6.889 1.00 98.69 80 VAL A CA 1
ATOM 578 C C . VAL A 1 80 ? 8.777 -2.101 -8.037 1.00 98.69 80 VAL A C 1
ATOM 580 O O . VAL A 1 80 ? 9.329 -3.186 -7.874 1.00 98.69 80 VAL A O 1
ATOM 583 N N . GLN A 1 81 ? 8.789 -1.479 -9.215 1.00 98.31 81 GLN A N 1
ATOM 584 C CA . GLN A 1 81 ? 9.378 -2.080 -10.407 1.00 98.31 81 GLN A CA 1
ATOM 585 C C . GLN A 1 81 ? 10.893 -2.290 -10.243 1.00 98.31 81 GLN A C 1
ATOM 587 O O . GLN A 1 81 ? 11.666 -1.337 -10.149 1.00 98.31 81 GLN A O 1
ATOM 592 N N . SER A 1 82 ? 11.337 -3.547 -10.254 1.00 96.06 82 SER A N 1
ATOM 593 C CA . SER A 1 82 ? 12.760 -3.897 -10.260 1.00 96.06 82 SER A CA 1
ATOM 594 C C . SER A 1 82 ? 13.380 -3.734 -11.653 1.00 96.06 82 SER A C 1
ATOM 596 O O . SER A 1 82 ? 12.707 -3.826 -12.684 1.00 96.06 82 SER A O 1
ATOM 598 N N . ARG A 1 83 ? 14.700 -3.516 -11.713 1.00 94.38 83 ARG A N 1
ATOM 599 C CA . ARG A 1 83 ? 15.411 -3.293 -12.984 1.00 94.38 83 ARG A CA 1
ATOM 600 C C . ARG A 1 83 ? 15.409 -4.530 -13.887 1.00 94.38 83 ARG A C 1
ATOM 602 O O . ARG A 1 83 ? 15.114 -4.402 -15.078 1.00 94.38 83 ARG A O 1
ATOM 609 N N . ALA A 1 84 ? 15.778 -5.681 -13.320 1.00 96.50 84 ALA A N 1
ATOM 610 C CA . ALA A 1 84 ? 16.021 -6.919 -14.057 1.00 96.50 84 ALA A CA 1
ATOM 611 C C . ALA A 1 84 ? 14.718 -7.636 -14.430 1.00 96.50 84 ALA A C 1
ATOM 613 O O . ALA A 1 84 ? 14.526 -7.982 -15.590 1.00 96.50 84 ALA A O 1
ATOM 614 N N . LEU A 1 85 ? 13.807 -7.797 -13.465 1.00 98.06 85 LEU A N 1
ATOM 615 C CA . LEU A 1 85 ? 12.590 -8.602 -13.622 1.00 98.06 85 LEU A CA 1
ATOM 616 C C . LEU A 1 85 ? 11.320 -7.756 -13.742 1.00 98.06 85 LEU A C 1
ATOM 618 O O . LEU A 1 85 ? 10.213 -8.278 -13.644 1.00 98.06 85 LEU A O 1
ATOM 622 N N . LYS A 1 86 ? 11.474 -6.442 -13.950 1.00 98.00 86 LYS A N 1
ATOM 623 C CA . LYS A 1 86 ? 10.372 -5.493 -14.170 1.00 98.00 86 LYS A CA 1
ATOM 624 C C . LYS A 1 86 ? 9.285 -5.572 -13.093 1.00 98.00 86 LYS A C 1
ATOM 626 O O . LYS A 1 86 ? 8.123 -5.308 -13.371 1.00 98.00 86 LYS A O 1
ATOM 631 N N . GLY A 1 87 ? 9.674 -5.891 -11.858 1.00 98.38 87 GLY A N 1
ATOM 632 C CA . GLY A 1 87 ? 8.771 -5.995 -10.716 1.00 98.38 87 GLY A CA 1
ATOM 633 C C . GLY A 1 87 ? 8.076 -7.346 -10.546 1.00 98.38 87 GLY A C 1
ATOM 634 O O . GLY A 1 87 ? 7.325 -7.475 -9.588 1.00 98.38 87 GLY A O 1
ATOM 635 N N . LEU A 1 88 ? 8.316 -8.355 -11.393 1.00 98.81 88 LEU A N 1
ATOM 636 C CA . LEU A 1 88 ? 7.751 -9.697 -11.183 1.00 98.81 88 LEU A CA 1
ATOM 637 C C . LEU A 1 88 ? 8.253 -10.331 -9.876 1.00 98.81 88 LEU A C 1
ATOM 639 O O . LEU A 1 88 ? 7.472 -10.885 -9.110 1.00 98.81 88 LEU A O 1
ATOM 643 N N . ASP A 1 89 ? 9.547 -10.189 -9.593 1.00 98.69 89 ASP A N 1
ATOM 644 C CA . ASP A 1 89 ? 10.162 -10.558 -8.310 1.00 98.69 89 ASP A CA 1
ATOM 645 C C . ASP A 1 89 ? 9.488 -9.872 -7.119 1.00 98.69 89 ASP A C 1
ATOM 647 O O . ASP A 1 89 ? 9.188 -10.498 -6.104 1.00 98.69 89 ASP A O 1
ATOM 651 N N . SER A 1 90 ? 9.202 -8.588 -7.282 1.00 98.75 90 SER A N 1
ATOM 652 C CA . SER A 1 90 ? 8.596 -7.731 -6.271 1.00 98.75 90 SER A CA 1
ATOM 653 C C . SER A 1 90 ? 7.146 -8.140 -6.038 1.00 98.75 90 SER A C 1
ATOM 655 O O . SER A 1 90 ? 6.712 -8.251 -4.898 1.00 98.75 90 SER A O 1
ATOM 657 N N . LEU A 1 91 ? 6.413 -8.423 -7.118 1.00 98.88 91 LEU A N 1
ATOM 658 C CA . LEU A 1 91 ? 5.032 -8.884 -7.081 1.00 98.88 91 LEU A CA 1
ATOM 659 C C . LEU A 1 91 ? 4.933 -10.219 -6.349 1.00 98.88 91 LEU A C 1
ATOM 661 O O . LEU A 1 91 ? 4.190 -10.316 -5.378 1.00 98.88 91 LEU A O 1
ATOM 665 N N . LEU A 1 92 ? 5.712 -11.218 -6.769 1.00 98.81 92 LEU A N 1
ATOM 666 C CA . LEU A 1 92 ? 5.677 -12.550 -6.163 1.00 98.81 92 LEU A CA 1
ATOM 667 C C . LEU A 1 92 ? 6.157 -12.540 -4.707 1.00 98.81 92 LEU A C 1
ATOM 669 O O . LEU A 1 92 ? 5.591 -13.258 -3.891 1.00 98.81 92 LEU A O 1
ATOM 673 N N . SER A 1 93 ? 7.122 -11.682 -4.358 1.00 98.75 93 SER A N 1
ATOM 674 C CA . SER A 1 93 ? 7.572 -11.503 -2.966 1.00 98.75 93 SER A CA 1
ATOM 675 C C . SER A 1 93 ? 6.492 -10.935 -2.039 1.00 98.75 93 SER A C 1
ATOM 677 O O . SER A 1 93 ? 6.594 -11.097 -0.827 1.00 98.75 93 SER A O 1
ATOM 679 N N . ILE A 1 94 ? 5.500 -10.228 -2.588 1.00 98.88 94 ILE A N 1
ATOM 680 C CA . ILE A 1 94 ? 4.461 -9.543 -1.810 1.00 98.88 94 ILE A CA 1
ATOM 681 C C . ILE A 1 94 ? 3.148 -10.334 -1.820 1.00 98.88 94 ILE A C 1
ATOM 683 O O . ILE A 1 94 ? 2.525 -10.473 -0.772 1.00 98.88 94 ILE A O 1
ATOM 687 N N . VAL A 1 95 ? 2.714 -10.841 -2.979 1.00 98.81 95 VAL A N 1
ATOM 688 C CA . VAL A 1 95 ? 1.376 -11.438 -3.134 1.00 98.81 95 VAL A CA 1
ATOM 689 C C . VAL A 1 95 ? 1.286 -12.868 -2.601 1.00 98.81 95 VAL A C 1
ATOM 691 O O . VAL A 1 95 ? 0.227 -13.277 -2.138 1.00 98.81 95 VAL A O 1
ATOM 694 N N . GLN A 1 96 ? 2.391 -13.622 -2.614 1.00 98.69 96 GLN A N 1
ATOM 695 C CA . GLN A 1 96 ? 2.424 -15.039 -2.226 1.00 98.69 96 GLN A CA 1
ATOM 696 C C . GLN A 1 96 ? 2.584 -15.238 -0.711 1.00 98.69 96 GLN A C 1
ATOM 698 O O . GLN A 1 96 ? 3.331 -16.110 -0.264 1.00 98.69 96 GLN A O 1
ATOM 703 N N . MET A 1 97 ? 1.899 -14.424 0.094 1.00 98.69 97 MET A N 1
ATOM 704 C CA . MET A 1 97 ? 1.886 -14.614 1.543 1.00 98.69 97 MET A CA 1
ATOM 705 C C . MET A 1 97 ? 1.223 -15.953 1.903 1.00 98.69 97 MET A C 1
ATOM 707 O O . MET A 1 97 ? 0.208 -16.317 1.301 1.00 98.69 97 MET A O 1
ATOM 711 N N . PRO A 1 98 ? 1.752 -16.693 2.893 1.00 97.75 98 PRO A N 1
ATOM 712 C CA . PRO A 1 98 ? 1.076 -17.875 3.406 1.00 97.75 98 PRO A CA 1
ATOM 713 C C . PRO A 1 98 ? -0.243 -17.496 4.097 1.00 97.75 98 PRO A C 1
ATOM 715 O O . PRO A 1 98 ? -0.434 -16.367 4.560 1.00 97.75 98 PRO A O 1
ATOM 718 N N . ALA A 1 99 ? -1.155 -18.465 4.206 1.00 98.06 99 ALA A N 1
ATOM 719 C CA . ALA A 1 99 ? -2.410 -18.281 4.926 1.00 98.06 99 ALA A CA 1
ATOM 720 C C . ALA A 1 99 ? -2.158 -17.844 6.383 1.00 98.06 99 ALA A C 1
ATOM 722 O O . ALA A 1 99 ? -1.298 -18.397 7.066 1.00 98.06 99 ALA A O 1
ATOM 723 N N . GLY A 1 100 ? -2.926 -16.855 6.849 1.00 97.31 100 GLY A N 1
ATOM 724 C CA . GLY A 1 100 ? -2.853 -16.311 8.211 1.00 97.31 100 GLY A CA 1
ATOM 725 C C . GLY A 1 100 ? -2.261 -14.902 8.315 1.00 97.31 100 GLY A C 1
ATOM 726 O O . GLY A 1 100 ? -2.612 -14.187 9.247 1.00 97.31 100 GLY A O 1
ATOM 727 N N . VAL A 1 101 ? -1.439 -14.461 7.354 1.00 98.25 101 VAL A N 1
ATOM 728 C CA . VAL A 1 101 ? -0.819 -13.118 7.368 1.00 98.25 101 VAL A CA 1
ATOM 729 C C . VAL A 1 101 ? -1.012 -12.430 6.008 1.00 98.25 101 VAL A C 1
ATOM 731 O O . VAL A 1 101 ? -0.105 -12.424 5.177 1.00 98.25 101 VAL A O 1
ATOM 734 N N . PRO A 1 102 ? -2.210 -11.898 5.715 1.00 98.62 102 PRO A N 1
ATOM 735 C CA . PRO A 1 102 ? -2.536 -11.395 4.384 1.00 98.62 102 PRO A CA 1
ATOM 736 C C . PRO A 1 102 ? -1.886 -10.038 4.077 1.00 98.62 102 PRO A C 1
ATOM 738 O O . PRO A 1 102 ? -1.741 -9.181 4.947 1.00 98.62 102 PRO A O 1
ATOM 741 N N . VAL A 1 103 ? -1.590 -9.807 2.794 1.00 98.94 103 VAL A N 1
ATOM 742 C CA . VAL A 1 103 ? -1.235 -8.491 2.241 1.00 98.94 103 VAL A CA 1
ATOM 743 C C . VAL A 1 103 ? -2.114 -8.212 1.024 1.00 98.94 103 VAL A C 1
ATOM 745 O O . VAL A 1 103 ? -2.135 -8.987 0.067 1.00 98.94 103 VAL A O 1
ATOM 748 N N . ALA A 1 104 ? -2.814 -7.077 1.023 1.00 98.88 104 ALA A N 1
ATOM 749 C CA . ALA A 1 104 ? -3.583 -6.632 -0.135 1.00 98.88 104 ALA A CA 1
ATOM 750 C C . ALA A 1 104 ? -2.631 -6.070 -1.200 1.00 98.88 104 ALA A C 1
ATOM 752 O O . ALA A 1 104 ? -2.145 -4.946 -1.083 1.00 98.88 104 ALA A O 1
ATOM 753 N N . THR A 1 105 ? -2.317 -6.858 -2.226 1.00 98.94 105 THR A N 1
ATOM 754 C CA . THR A 1 105 ? -1.281 -6.499 -3.207 1.00 98.94 105 THR A CA 1
ATOM 755 C C . THR A 1 105 ? -1.869 -5.765 -4.406 1.00 98.94 105 THR A C 1
ATOM 757 O O . THR A 1 105 ? -2.833 -6.231 -5.008 1.00 98.94 105 THR A O 1
ATOM 760 N N . MET A 1 106 ? -1.286 -4.619 -4.760 1.00 98.88 106 MET A N 1
ATOM 761 C CA . MET A 1 106 ? -1.682 -3.817 -5.922 1.00 98.88 106 MET A CA 1
ATOM 762 C C . MET A 1 106 ? -0.825 -4.137 -7.157 1.00 98.88 106 MET A C 1
ATOM 764 O O . MET A 1 106 ? 0.112 -4.934 -7.103 1.00 98.88 106 MET A O 1
ATOM 768 N N . ALA A 1 107 ? -1.140 -3.493 -8.285 1.00 98.88 107 ALA A N 1
ATOM 769 C CA . ALA A 1 107 ? -0.337 -3.564 -9.505 1.00 98.88 107 ALA A CA 1
ATOM 770 C C . ALA A 1 107 ? 1.128 -3.135 -9.275 1.00 98.88 107 ALA A C 1
ATOM 772 O O . ALA A 1 107 ? 1.457 -2.471 -8.295 1.00 98.88 107 ALA A O 1
ATOM 773 N N . ILE A 1 108 ? 2.019 -3.479 -10.204 1.00 98.88 108 ILE A N 1
ATOM 774 C CA . ILE A 1 108 ? 3.421 -3.046 -10.150 1.00 98.88 108 ILE A CA 1
ATOM 775 C C . ILE A 1 108 ? 3.522 -1.536 -10.443 1.00 98.88 108 ILE A C 1
ATOM 777 O O . ILE A 1 108 ? 2.895 -1.028 -11.373 1.00 98.88 108 ILE A O 1
ATOM 781 N N . GLY A 1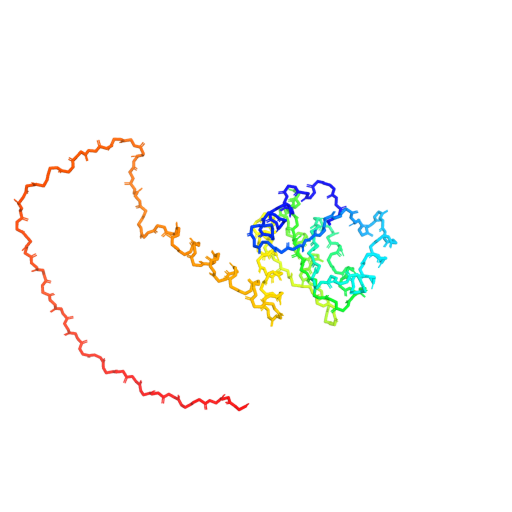 109 ? 4.366 -0.828 -9.690 1.00 98.69 109 GLY A N 1
ATOM 782 C CA . GLY A 1 109 ? 4.787 0.542 -9.985 1.00 98.69 109 GLY A CA 1
ATOM 783 C C . GLY A 1 109 ? 3.759 1.624 -9.640 1.00 98.69 109 GLY A C 1
ATOM 784 O O . GLY A 1 109 ? 3.005 1.517 -8.673 1.00 98.69 109 GLY A O 1
ATOM 785 N N . GLU A 1 110 ? 3.773 2.711 -10.414 1.00 98.69 110 GLU A N 1
ATOM 786 C CA . GLU A 1 110 ? 3.018 3.943 -10.131 1.00 98.69 110 GLU A CA 1
ATOM 787 C C . GLU A 1 110 ? 1.503 3.731 -10.070 1.00 98.69 110 GLU A C 1
ATOM 789 O O . GLU A 1 110 ? 0.849 4.232 -9.155 1.00 98.69 110 GLU A O 1
ATOM 794 N N . ALA A 1 111 ? 0.951 2.937 -10.994 1.00 98.56 111 ALA A N 1
ATOM 795 C CA . ALA A 1 111 ? -0.466 2.579 -10.983 1.00 98.56 111 ALA A CA 1
ATOM 796 C C . ALA A 1 111 ? -0.841 1.832 -9.693 1.00 98.56 111 ALA A C 1
ATOM 798 O O . ALA A 1 111 ? -1.878 2.099 -9.088 1.00 98.56 111 ALA A O 1
ATOM 799 N N . GLY A 1 112 ? 0.039 0.938 -9.233 1.00 98.81 112 GLY A N 1
ATOM 800 C CA . GLY A 1 112 ? -0.109 0.236 -7.963 1.00 98.81 112 GLY A CA 1
ATOM 801 C C . GLY A 1 112 ? -0.118 1.160 -6.758 1.00 98.81 112 GLY A C 1
ATOM 802 O O . GLY A 1 112 ? -0.957 1.010 -5.875 1.00 98.81 112 GLY A O 1
ATOM 803 N N . ALA A 1 113 ? 0.785 2.140 -6.731 1.00 98.88 113 ALA A N 1
ATOM 804 C CA . ALA A 1 113 ? 0.840 3.129 -5.663 1.00 98.88 113 ALA A CA 1
ATOM 805 C C . ALA A 1 113 ? -0.408 4.025 -5.635 1.00 98.88 113 ALA A C 1
ATOM 807 O O . ALA A 1 113 ? -0.995 4.210 -4.570 1.00 98.88 113 ALA A O 1
ATOM 808 N N . ALA A 1 114 ? -0.861 4.532 -6.786 1.00 98.81 114 ALA A N 1
ATOM 809 C CA . ALA A 1 114 ? -2.101 5.307 -6.864 1.00 98.81 114 ALA A CA 1
ATOM 810 C C . ALA A 1 114 ? -3.305 4.484 -6.366 1.00 98.81 114 ALA A C 1
ATOM 812 O O . ALA A 1 114 ? -4.063 4.937 -5.504 1.00 98.81 114 ALA A O 1
ATOM 813 N N . ASN A 1 115 ? -3.422 3.234 -6.827 1.00 98.88 115 ASN A N 1
ATOM 814 C CA . ASN A 1 115 ? -4.481 2.321 -6.398 1.00 98.88 115 ASN A CA 1
ATOM 815 C C . ASN A 1 115 ? -4.376 1.940 -4.919 1.00 98.88 115 ASN A C 1
ATOM 817 O O . ASN A 1 115 ? -5.406 1.779 -4.272 1.00 98.88 115 ASN A O 1
ATOM 821 N N . ALA A 1 116 ? -3.173 1.858 -4.348 1.00 98.94 116 ALA A N 1
ATOM 822 C CA . ALA A 1 116 ? -3.007 1.652 -2.913 1.00 98.94 116 ALA A CA 1
ATOM 823 C C . ALA A 1 116 ? -3.566 2.828 -2.101 1.00 98.94 116 ALA A C 1
ATOM 825 O O . ALA A 1 116 ? -4.218 2.604 -1.083 1.00 98.94 116 ALA A O 1
ATOM 826 N N . GLY A 1 117 ? -3.359 4.067 -2.564 1.00 98.88 117 GLY A N 1
ATOM 827 C CA . GLY A 1 117 ? -3.968 5.258 -1.966 1.00 98.88 117 GLY A CA 1
ATOM 828 C C . GLY A 1 117 ? -5.498 5.216 -2.029 1.00 98.88 117 GLY A C 1
ATOM 829 O O . GLY A 1 117 ? -6.164 5.400 -1.011 1.00 98.88 117 GLY A O 1
ATOM 830 N N . LEU A 1 118 ? -6.062 4.889 -3.197 1.00 98.69 118 LEU A N 1
ATOM 831 C CA . LEU A 1 118 ? -7.512 4.729 -3.376 1.00 98.69 118 LEU A CA 1
ATOM 832 C C . LEU A 1 118 ? -8.097 3.594 -2.529 1.00 98.69 118 LEU A C 1
ATOM 834 O O . LEU A 1 118 ? -9.176 3.742 -1.959 1.00 98.69 118 LEU A O 1
ATOM 838 N N . PHE A 1 119 ? -7.401 2.463 -2.437 1.00 98.94 119 PHE A N 1
ATOM 839 C CA . PHE A 1 119 ? -7.861 1.317 -1.662 1.00 98.94 119 PHE A CA 1
ATOM 840 C C . PHE A 1 119 ? -7.798 1.600 -0.157 1.00 98.94 119 PHE A C 1
ATOM 842 O O . PHE A 1 119 ? -8.756 1.309 0.555 1.00 98.94 119 PHE A O 1
ATOM 849 N N . ALA A 1 120 ? -6.743 2.268 0.323 1.00 98.88 120 ALA A N 1
ATOM 850 C CA . ALA A 1 120 ? -6.686 2.761 1.699 1.00 98.88 120 ALA A CA 1
ATOM 851 C C . ALA A 1 120 ? -7.829 3.743 1.998 1.00 98.88 120 ALA A C 1
ATOM 853 O O . ALA A 1 120 ? -8.476 3.632 3.039 1.00 98.88 120 ALA A O 1
ATOM 854 N N . ALA A 1 121 ? -8.122 4.661 1.071 1.00 98.81 121 ALA A N 1
ATOM 855 C CA . ALA A 1 121 ? -9.249 5.580 1.196 1.00 98.81 121 ALA A CA 1
ATOM 856 C C . ALA A 1 121 ? -10.595 4.848 1.270 1.00 98.81 121 ALA A C 1
ATOM 858 O O . ALA A 1 121 ? -11.437 5.210 2.086 1.00 98.81 121 ALA A O 1
ATOM 859 N N . ALA A 1 122 ? -10.782 3.799 0.465 1.00 98.81 122 ALA A N 1
ATOM 860 C CA . ALA A 1 122 ? -11.986 2.975 0.494 1.00 98.81 122 ALA A CA 1
ATOM 861 C C . ALA A 1 122 ? -12.155 2.236 1.829 1.00 98.81 122 ALA A C 1
ATOM 863 O O . ALA A 1 122 ? -13.263 2.197 2.353 1.00 98.81 122 ALA A O 1
ATOM 864 N N . ILE A 1 123 ? -11.071 1.708 2.409 1.00 98.81 123 ILE A N 1
ATOM 865 C CA . ILE A 1 123 ? -11.102 1.088 3.744 1.00 98.81 123 ILE A CA 1
ATOM 866 C C . ILE A 1 123 ? -11.513 2.119 4.803 1.00 98.81 123 ILE A C 1
ATOM 868 O O . ILE A 1 123 ? -12.390 1.846 5.617 1.00 98.81 123 ILE A O 1
ATOM 872 N N . ILE A 1 124 ? -10.910 3.312 4.785 1.00 98.69 124 ILE A N 1
ATOM 873 C CA . ILE A 1 124 ? -11.216 4.384 5.747 1.00 98.69 124 ILE A CA 1
ATOM 874 C C . ILE A 1 124 ? -12.667 4.863 5.601 1.00 98.69 124 ILE A C 1
ATOM 876 O O . ILE A 1 124 ? -13.352 5.063 6.601 1.00 98.69 124 ILE A O 1
ATOM 880 N N . ALA A 1 125 ? -13.158 4.988 4.367 1.00 98.62 125 ALA A N 1
ATOM 881 C CA . ALA A 1 125 ? -14.518 5.419 4.058 1.00 98.62 125 ALA A CA 1
ATOM 882 C C . ALA A 1 125 ? -15.613 4.521 4.663 1.00 98.62 125 ALA A C 1
ATOM 884 O O . ALA A 1 125 ? -16.729 4.994 4.852 1.00 98.62 125 ALA A O 1
ATOM 885 N N . LEU A 1 126 ? -15.310 3.263 5.013 1.00 98.56 126 LEU A N 1
ATOM 886 C CA . LEU A 1 126 ? -16.258 2.383 5.711 1.00 98.56 126 LEU A CA 1
ATOM 887 C C . LEU A 1 126 ? -16.631 2.896 7.113 1.00 98.56 126 LEU A C 1
ATOM 889 O O . LEU A 1 126 ? -17.685 2.531 7.625 1.00 98.56 126 LEU A O 1
ATOM 893 N N . GLY A 1 127 ? -15.777 3.717 7.735 1.00 97.94 127 GLY A N 1
ATOM 894 C CA . GLY A 1 127 ? -16.000 4.296 9.064 1.00 97.94 127 GLY A CA 1
ATOM 895 C C . GLY A 1 127 ? -15.963 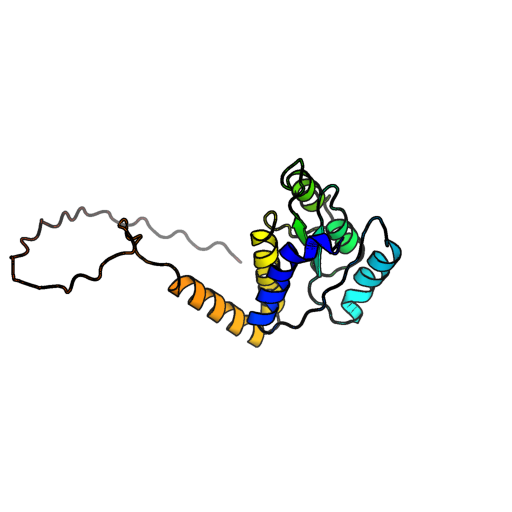5.828 9.111 1.00 97.94 127 GLY A C 1
ATOM 896 O O . GLY A 1 127 ? -16.060 6.393 10.197 1.00 97.94 127 GLY A O 1
ATOM 897 N N . ASP A 1 128 ? -15.803 6.503 7.970 1.00 98.38 128 ASP A N 1
ATOM 898 C CA . ASP A 1 128 ? -15.737 7.965 7.860 1.00 98.38 128 ASP A CA 1
ATOM 899 C C . ASP A 1 128 ? -16.581 8.442 6.668 1.00 98.38 128 ASP A C 1
ATOM 901 O O . ASP A 1 128 ? -16.160 8.387 5.509 1.00 98.38 128 ASP A O 1
ATOM 905 N N . GLU A 1 129 ? -17.777 8.961 6.958 1.00 98.31 129 GLU A N 1
ATOM 906 C CA . GLU A 1 129 ? -18.701 9.477 5.941 1.00 98.31 129 GLU A CA 1
ATOM 907 C C . GLU A 1 129 ? -18.118 10.635 5.122 1.00 98.31 129 GLU A C 1
ATO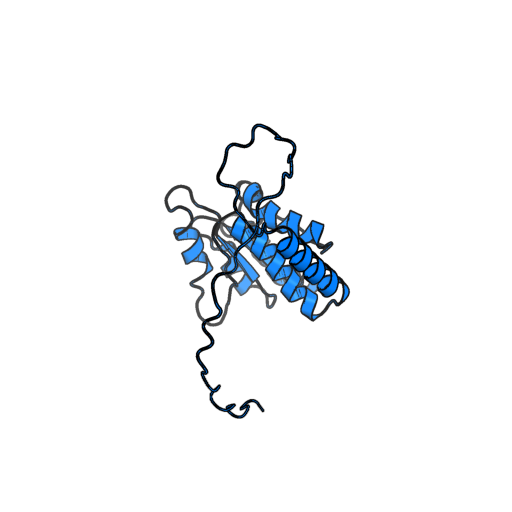M 909 O O . GLU A 1 129 ? -18.460 10.826 3.953 1.00 98.31 129 GLU A O 1
ATOM 914 N N . THR A 1 130 ? -17.242 11.443 5.721 1.00 98.38 130 THR A N 1
ATOM 915 C CA . THR A 1 130 ? -16.618 12.562 5.014 1.00 98.38 130 THR A CA 1
ATOM 916 C C . THR A 1 130 ? -15.603 12.046 4.003 1.00 98.38 130 THR A C 1
ATOM 918 O O . THR A 1 130 ? -15.585 12.529 2.867 1.00 98.38 130 THR A O 1
ATOM 921 N N . ALA A 1 131 ? -14.802 11.045 4.374 1.00 98.44 131 ALA A N 1
ATOM 922 C CA . ALA A 1 131 ? -13.926 10.350 3.436 1.00 98.44 131 ALA A CA 1
ATOM 923 C C . ALA A 1 131 ? -14.734 9.644 2.333 1.00 98.44 131 ALA A C 1
ATOM 925 O O . ALA A 1 131 ? -14.385 9.767 1.156 1.00 98.44 131 ALA A O 1
ATOM 926 N N . ALA A 1 132 ? -15.852 8.997 2.682 1.00 98.69 132 ALA A N 1
ATOM 927 C CA . ALA A 1 132 ? -16.736 8.334 1.724 1.00 98.69 132 ALA A CA 1
ATOM 928 C C . ALA A 1 132 ? -17.270 9.297 0.652 1.00 98.69 132 ALA A C 1
ATOM 930 O O . ALA A 1 132 ? -17.164 9.010 -0.542 1.00 98.69 132 ALA A O 1
ATOM 931 N N . ARG A 1 133 ? -17.758 10.480 1.053 1.00 98.69 133 ARG A N 1
ATOM 932 C CA . ARG A 1 133 ? -18.224 11.516 0.113 1.00 98.69 133 ARG A CA 1
ATOM 933 C C . ARG A 1 133 ? -17.117 12.002 -0.822 1.00 98.69 133 ARG A C 1
ATOM 935 O O . ARG A 1 133 ? -17.349 12.144 -2.019 1.00 98.69 133 ARG A O 1
ATOM 942 N N . ARG A 1 134 ? -15.906 12.238 -0.301 1.00 98.69 134 ARG A N 1
ATOM 943 C CA . ARG A 1 134 ? -14.761 12.680 -1.122 1.00 98.69 134 ARG A CA 1
ATOM 944 C C . ARG A 1 134 ? -14.347 11.615 -2.131 1.00 98.69 134 ARG A C 1
ATOM 946 O O . ARG A 1 134 ? -14.087 11.948 -3.281 1.00 98.69 134 ARG A O 1
ATOM 953 N N . LEU A 1 135 ? -14.318 10.349 -1.716 1.00 98.62 135 LEU A N 1
ATOM 954 C CA . LEU A 1 135 ? -14.001 9.233 -2.602 1.00 98.62 135 LEU A CA 1
ATOM 955 C C . LEU A 1 135 ? -15.056 9.061 -3.706 1.00 98.62 135 LEU A C 1
ATOM 957 O O . LEU A 1 135 ? -14.690 8.837 -4.858 1.00 98.62 135 LEU A O 1
ATOM 961 N N . ALA A 1 136 ? -16.345 9.191 -3.375 1.00 98.50 136 ALA A N 1
ATOM 962 C CA . ALA A 1 136 ? -17.431 9.122 -4.353 1.00 98.50 136 ALA A CA 1
ATOM 963 C C . ALA A 1 136 ? -17.318 10.239 -5.403 1.00 98.50 136 ALA A C 1
ATOM 965 O O . ALA A 1 136 ? -17.254 9.945 -6.595 1.00 98.50 136 ALA A O 1
ATOM 966 N N . ALA A 1 137 ? -17.168 11.492 -4.963 1.00 98.31 137 ALA A N 1
ATOM 967 C CA . ALA A 1 137 ? -16.976 12.637 -5.855 1.00 98.31 137 ALA A CA 1
ATOM 968 C C . ALA A 1 137 ? -15.708 12.506 -6.719 1.00 98.31 137 ALA A C 1
ATOM 970 O O . ALA A 1 137 ? -15.704 12.863 -7.894 1.00 98.31 137 ALA A O 1
ATOM 971 N N . TRP A 1 138 ? -14.621 11.961 -6.161 1.00 98.12 138 TRP A N 1
ATOM 972 C CA . TRP A 1 138 ? -13.406 11.693 -6.929 1.00 98.12 138 TRP A CA 1
ATOM 973 C C . TRP A 1 138 ? -13.654 10.667 -8.045 1.00 98.12 138 TRP A C 1
ATOM 975 O O . TRP A 1 138 ? -13.167 10.843 -9.161 1.00 98.12 138 TRP A O 1
ATOM 985 N N . ARG A 1 139 ? -14.427 9.604 -7.781 1.00 97.56 139 ARG A N 1
ATOM 986 C CA . ARG A 1 139 ? -14.780 8.597 -8.799 1.00 97.56 139 ARG A CA 1
ATOM 987 C C . ARG A 1 139 ? -15.698 9.154 -9.885 1.00 97.56 139 ARG A C 1
ATOM 989 O O . ARG A 1 139 ? -15.479 8.847 -11.054 1.00 97.56 139 ARG A O 1
ATOM 996 N N . GLU A 1 140 ? -16.676 9.971 -9.509 1.00 97.81 140 GLU A N 1
ATOM 997 C CA . GLU A 1 140 ? -17.560 10.673 -10.448 1.00 97.81 140 GLU A CA 1
ATOM 998 C C . GLU A 1 140 ? -16.741 11.564 -11.390 1.00 97.81 140 GLU A C 1
ATOM 1000 O O . GLU A 1 140 ? -16.730 11.333 -12.595 1.00 97.81 140 GLU A O 1
ATOM 1005 N N . LYS A 1 141 ? -15.889 12.435 -10.835 1.00 96.94 141 LYS A N 1
ATOM 1006 C CA . LYS A 1 141 ? -14.965 13.283 -11.608 1.00 96.94 141 LYS A CA 1
ATOM 1007 C C . LYS A 1 141 ? -14.087 12.493 -12.588 1.00 96.94 141 LYS A C 1
ATOM 1009 O O . LYS A 1 141 ? -13.822 12.967 -13.688 1.00 96.94 141 LYS A O 1
ATOM 1014 N N . ASN A 1 142 ? -13.587 11.317 -12.198 1.00 94.75 142 ASN A N 1
ATOM 1015 C CA . ASN A 1 142 ? -12.791 10.485 -13.108 1.00 94.75 142 ASN A CA 1
ATOM 1016 C C . ASN A 1 142 ? -13.629 9.857 -14.215 1.00 94.75 142 ASN A C 1
ATOM 1018 O O . ASN A 1 142 ? -13.125 9.707 -15.321 1.00 94.75 142 ASN A O 1
ATOM 1022 N N . THR A 1 143 ? -14.876 9.495 -13.920 1.00 95.50 143 THR A N 1
ATOM 1023 C CA . THR A 1 143 ? -15.815 8.973 -14.918 1.00 95.50 143 THR A CA 1
ATOM 1024 C C . THR A 1 143 ? -16.107 10.048 -15.961 1.00 95.50 143 THR A C 1
ATOM 1026 O O . THR A 1 143 ? -15.940 9.794 -17.150 1.00 95.50 143 THR A O 1
ATOM 1029 N N . ASP A 1 144 ? -16.403 11.270 -15.516 1.00 95.44 144 ASP A N 1
ATOM 1030 C CA . ASP A 1 144 ? -16.676 12.420 -16.388 1.00 95.44 144 ASP A CA 1
ATOM 1031 C C . ASP A 1 144 ? -15.467 12.834 -17.243 1.00 95.44 144 ASP A C 1
ATOM 1033 O O . ASP A 1 144 ? -15.614 13.433 -18.307 1.00 95.44 144 ASP A O 1
ATOM 1037 N N . ALA A 1 145 ? -14.250 12.528 -16.785 1.00 94.44 145 ALA A N 1
ATOM 1038 C CA . ALA A 1 145 ? -13.020 12.825 -17.512 1.00 94.44 145 ALA A CA 1
ATOM 1039 C C . ALA A 1 145 ? -12.720 11.829 -18.647 1.00 94.44 145 ALA A C 1
ATOM 1041 O O . ALA A 1 145 ? -11.815 12.084 -19.450 1.00 94.44 145 ALA A O 1
ATOM 1042 N N . VAL A 1 146 ? -13.429 10.695 -18.725 1.00 94.06 146 VAL A N 1
ATOM 1043 C CA . VAL A 1 146 ? -13.248 9.723 -19.808 1.00 94.06 146 VAL A CA 1
ATOM 1044 C C . VAL A 1 146 ? -13.946 10.243 -21.069 1.00 94.06 146 VAL A C 1
ATOM 1046 O O . VAL A 1 146 ? -15.160 10.432 -21.062 1.00 94.06 146 VAL A O 1
ATOM 1049 N N . PRO A 1 147 ? -13.221 10.461 -22.179 1.00 90.56 147 PRO A N 1
ATOM 1050 C CA . PRO A 1 147 ? -13.843 10.918 -23.415 1.00 90.56 147 PRO A CA 1
ATOM 1051 C C . PRO A 1 147 ? -14.723 9.820 -24.031 1.00 90.56 147 PRO A C 1
ATOM 1053 O O . PRO A 1 147 ? -14.311 8.664 -24.113 1.00 90.56 147 PRO A O 1
ATOM 1056 N N . GLU A 1 148 ? -15.901 10.190 -24.543 1.00 90.12 148 GLU A N 1
ATOM 1057 C CA . GLU A 1 148 ? -16.812 9.253 -25.226 1.00 90.12 148 GLU A CA 1
ATOM 1058 C C . GLU A 1 148 ? -16.261 8.746 -26.564 1.00 90.12 148 GLU A C 1
ATOM 1060 O O . GLU A 1 148 ? -16.596 7.654 -27.022 1.00 90.12 148 GLU A O 1
ATOM 1065 N N . THR A 1 149 ? -15.419 9.545 -27.221 1.00 89.69 149 THR A N 1
ATOM 1066 C CA . THR A 1 149 ? -14.864 9.214 -28.533 1.00 89.69 149 THR A CA 1
ATOM 1067 C C . THR A 1 149 ? -13.374 9.517 -28.593 1.00 89.69 149 THR A C 1
ATOM 1069 O O . THR A 1 149 ? -12.875 10.476 -28.003 1.00 89.69 149 THR A O 1
ATOM 1072 N N . VAL A 1 150 ? -12.642 8.686 -29.335 1.00 83.12 150 VAL A N 1
ATOM 1073 C CA . VAL A 1 150 ? -11.246 8.952 -29.687 1.00 83.12 150 VAL A CA 1
ATOM 1074 C C . VAL A 1 150 ? -11.247 9.692 -31.018 1.00 83.12 150 VAL A C 1
ATOM 1076 O O . VAL A 1 150 ? -11.620 9.126 -32.045 1.00 83.12 150 VAL A O 1
ATOM 1079 N N . HIS A 1 151 ? -10.822 10.953 -31.034 1.00 74.81 151 HIS A N 1
ATOM 1080 C CA . HIS A 1 151 ? -10.608 11.652 -32.298 1.00 74.81 151 HIS A CA 1
ATOM 1081 C C . HIS A 1 151 ? -9.359 11.093 -32.990 1.00 74.81 151 HIS A C 1
ATOM 1083 O O . HIS A 1 151 ? -8.228 11.353 -32.579 1.00 74.81 151 HIS A O 1
ATOM 1089 N N . VAL A 1 152 ? -9.561 10.321 -34.059 1.00 61.06 152 VAL A N 1
ATOM 1090 C CA . VAL A 1 152 ? -8.481 9.883 -34.949 1.00 61.06 152 VAL A CA 1
ATOM 1091 C C . VAL A 1 152 ? -8.236 10.988 -35.981 1.00 61.06 152 VAL A C 1
ATOM 1093 O O . VAL A 1 152 ? -8.891 11.049 -37.016 1.00 61.06 152 VAL A O 1
ATOM 1096 N N . GLY A 1 153 ? -7.315 11.904 -35.677 1.00 51.56 153 GLY A N 1
ATOM 1097 C CA . GLY A 1 153 ? -6.931 13.006 -36.564 1.00 51.56 153 GLY A CA 1
ATOM 1098 C C . GLY A 1 153 ? -6.036 14.018 -35.848 1.00 51.56 153 GLY A C 1
ATOM 1099 O O . GLY A 1 153 ? -6.253 14.305 -34.676 1.00 51.56 153 GLY A O 1
ATOM 1100 N N . ARG A 1 154 ? -4.988 14.507 -36.528 1.00 48.06 154 ARG A N 1
ATOM 1101 C CA . ARG A 1 154 ? -3.950 15.404 -35.978 1.00 48.06 154 ARG A CA 1
ATOM 1102 C C . ARG A 1 154 ? -4.550 16.548 -35.149 1.00 48.06 154 ARG A C 1
ATOM 1104 O O . ARG A 1 154 ? -5.499 17.191 -35.587 1.00 48.06 154 ARG A O 1
ATOM 1111 N N . LYS A 1 155 ? -3.924 16.838 -34.000 1.00 48.97 155 LYS A N 1
ATOM 1112 C CA . LYS A 1 155 ? -4.153 18.025 -33.157 1.00 48.97 155 LYS A CA 1
ATOM 1113 C C . LYS A 1 155 ? -3.750 19.324 -33.873 1.00 48.97 155 LYS A C 1
ATOM 1115 O O . LYS A 1 155 ? -2.980 20.084 -33.323 1.00 48.97 155 LYS A O 1
ATOM 1120 N N . ASP A 1 156 ? -4.227 19.594 -35.080 1.00 49.91 156 ASP A N 1
ATOM 1121 C CA . ASP A 1 156 ? -3.958 20.855 -35.764 1.00 49.91 156 ASP A CA 1
ATOM 1122 C C . ASP A 1 156 ? -5.128 21.203 -36.685 1.00 49.91 156 ASP A C 1
ATOM 1124 O O . ASP A 1 156 ? -5.422 20.466 -37.624 1.00 49.91 156 ASP A O 1
ATOM 1128 N N . LYS A 1 157 ? -5.695 22.395 -36.455 1.00 42.72 157 LYS A N 1
ATOM 1129 C CA . LYS A 1 157 ? -6.710 23.113 -37.250 1.00 42.72 157 LYS A CA 1
ATOM 1130 C C . LYS A 1 157 ? -8.163 22.889 -36.826 1.00 42.72 157 LYS A C 1
ATOM 1132 O O . LYS A 1 157 ? -8.890 22.051 -37.348 1.00 42.72 157 LYS A O 1
ATOM 1137 N N . PHE A 1 158 ? -8.593 23.783 -35.936 1.00 47.72 158 PHE A N 1
ATOM 1138 C CA . PHE A 1 158 ? -9.948 24.329 -35.929 1.00 47.72 158 PHE A CA 1
ATOM 1139 C C . PHE A 1 158 ? -10.388 24.621 -37.376 1.00 47.72 158 PHE A C 1
ATOM 1141 O O . PHE A 1 158 ? -9.784 25.458 -38.048 1.00 47.72 158 PHE A O 1
ATOM 1148 N N . PHE A 1 159 ? -11.432 23.945 -37.848 1.00 40.56 159 PHE A N 1
ATOM 1149 C CA . PHE A 1 159 ? -12.220 24.385 -38.996 1.00 40.56 159 PHE A CA 1
ATOM 1150 C C . PHE A 1 159 ? -13.586 24.824 -38.460 1.00 40.56 159 PHE A C 1
ATOM 1152 O O . PHE A 1 159 ? -14.210 24.053 -37.727 1.00 40.56 159 PHE A O 1
ATOM 1159 N N . PRO A 1 160 ? -14.062 26.044 -38.764 1.00 42.16 160 PRO A N 1
ATOM 1160 C CA . PRO A 1 160 ? -15.394 26.453 -38.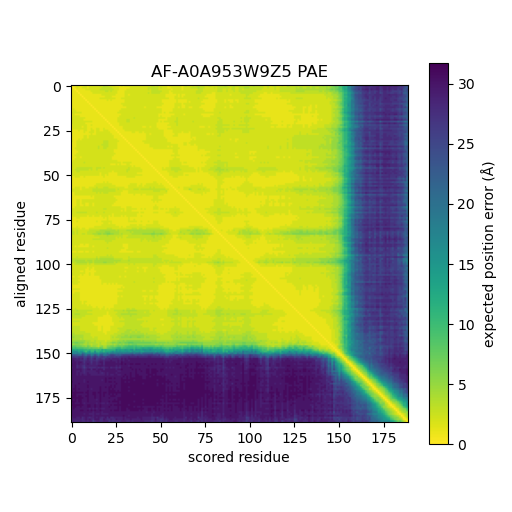351 1.00 42.16 160 PRO A CA 1
ATOM 1161 C C . PRO A 1 160 ? -16.424 25.610 -39.110 1.00 42.16 160 PRO A C 1
ATOM 1163 O O . PRO A 1 160 ? -16.335 25.444 -40.327 1.00 42.16 160 PRO A O 1
ATOM 1166 N N . ALA A 1 161 ? -17.392 25.057 -38.382 1.00 42.03 161 ALA A N 1
ATOM 1167 C CA . ALA A 1 161 ? -18.489 24.299 -38.962 1.00 42.03 161 ALA A CA 1
ATOM 1168 C C . ALA A 1 161 ? -19.383 25.230 -39.798 1.00 42.03 161 ALA A C 1
ATOM 1170 O O . ALA A 1 161 ? -20.216 25.958 -39.263 1.00 42.03 161 ALA A O 1
ATOM 1171 N N . ALA A 1 162 ? -19.226 25.195 -41.121 1.00 41.25 162 ALA A N 1
ATOM 1172 C CA . ALA A 1 162 ? -20.253 25.663 -42.039 1.00 41.25 162 ALA A CA 1
ATOM 1173 C C . ALA A 1 162 ? -21.313 24.559 -42.158 1.00 41.25 162 ALA A C 1
ATOM 1175 O O . ALA A 1 162 ? -21.165 23.610 -42.925 1.00 41.25 162 ALA A O 1
ATOM 1176 N N . PHE A 1 163 ? -22.377 24.662 -41.364 1.00 45.44 163 PHE A N 1
ATOM 1177 C CA . PHE A 1 163 ? -23.588 23.880 -41.588 1.00 45.44 163 PHE A CA 1
ATOM 1178 C C . PHE A 1 163 ? -24.277 24.385 -42.863 1.00 45.44 163 PHE A C 1
ATOM 1180 O O . PHE A 1 163 ? -24.851 25.474 -42.872 1.00 45.44 163 PHE A O 1
ATOM 1187 N N . SER A 1 164 ? -24.282 23.581 -43.929 1.00 37.84 164 SER A N 1
ATOM 1188 C CA . SER A 1 164 ? -25.278 23.699 -44.996 1.00 37.84 164 SER A CA 1
ATOM 1189 C C . SER A 1 164 ? -25.977 22.353 -45.234 1.00 37.84 164 SER A C 1
ATOM 1191 O O . SER A 1 164 ? -25.410 21.372 -45.697 1.00 37.84 164 SER A O 1
ATOM 1193 N N . HIS A 1 165 ? -27.234 22.328 -44.794 1.00 46.16 165 HIS A N 1
ATOM 1194 C CA . HIS A 1 165 ? -28.383 21.553 -45.259 1.00 46.16 165 HIS A CA 1
ATOM 1195 C C . HIS A 1 165 ? -28.139 20.427 -46.286 1.00 46.16 165 HIS A C 1
ATOM 1197 O O . HIS A 1 165 ? -27.995 20.673 -47.481 1.00 46.16 165 HIS A O 1
ATOM 1203 N N . GLY A 1 166 ? -28.291 19.179 -45.832 1.00 34.66 166 GLY A N 1
ATOM 1204 C CA . GLY A 1 166 ? -28.441 17.998 -46.682 1.00 34.66 166 GLY A CA 1
ATOM 1205 C C . GLY A 1 166 ? -29.222 16.900 -45.957 1.00 34.66 166 GLY A C 1
ATOM 1206 O O . GLY A 1 166 ? -28.791 16.409 -44.923 1.00 34.66 166 GLY A O 1
ATOM 1207 N N . ARG A 1 167 ? -30.406 16.573 -46.481 1.00 38.34 167 ARG A N 1
ATOM 1208 C CA . ARG A 1 167 ? -31.438 15.668 -45.942 1.00 38.34 167 ARG A CA 1
ATOM 1209 C C . ARG A 1 167 ? -30.900 14.337 -45.382 1.00 38.34 167 ARG A C 1
ATOM 1211 O O . ARG A 1 167 ? -30.340 13.541 -46.127 1.00 38.34 167 ARG A O 1
ATOM 1218 N N . PHE A 1 168 ? -31.200 14.057 -44.111 1.00 32.97 168 PHE A N 1
ATOM 1219 C CA . PHE A 1 168 ? -31.166 12.706 -43.543 1.00 32.97 168 PHE A CA 1
ATOM 1220 C C . PHE A 1 168 ? -32.318 11.878 -44.138 1.00 32.97 168 PHE A C 1
ATOM 1222 O O . PHE A 1 168 ? -33.485 12.214 -43.946 1.00 32.97 168 PHE A O 1
ATOM 1229 N N . GLN A 1 169 ? -32.000 10.801 -44.856 1.00 38.41 169 GLN A N 1
ATOM 1230 C CA . GLN A 1 169 ? -32.920 9.677 -45.038 1.00 38.41 169 GLN A CA 1
ATOM 1231 C C . GLN A 1 169 ? -32.597 8.633 -43.963 1.00 38.41 169 GLN A C 1
ATOM 1233 O O . GLN A 1 169 ? -31.463 8.168 -43.870 1.00 38.41 169 GLN A O 1
ATOM 1238 N N . GLU A 1 170 ? -33.586 8.291 -43.135 1.00 42.44 170 GLU A N 1
ATOM 1239 C CA . GLU A 1 170 ? -33.491 7.215 -42.143 1.00 42.44 170 GLU A CA 1
ATOM 1240 C C . GLU A 1 170 ? -33.363 5.835 -42.813 1.00 42.44 170 GLU A C 1
ATOM 1242 O O . GLU A 1 170 ? -34.133 5.531 -43.731 1.00 42.44 170 GLU A O 1
ATOM 1247 N N . PRO A 1 171 ? -32.516 4.926 -42.297 1.00 38.50 171 PRO A N 1
ATOM 1248 C CA . PRO A 1 171 ? -32.676 3.503 -42.537 1.00 38.50 171 PRO A CA 1
ATOM 1249 C C . PRO A 1 171 ? -33.500 2.842 -41.421 1.00 38.50 171 PRO A C 1
ATOM 1251 O O . PRO A 1 171 ? -33.225 2.958 -40.229 1.00 38.50 171 PRO A O 1
ATOM 1254 N N . ARG A 1 172 ? -34.521 2.123 -41.889 1.00 39.50 172 ARG A N 1
ATOM 1255 C CA . ARG A 1 172 ? -35.530 1.297 -41.213 1.00 39.50 172 ARG A CA 1
ATOM 1256 C C . ARG A 1 172 ? -35.084 0.575 -39.932 1.00 39.50 172 ARG A C 1
ATOM 1258 O O . ARG A 1 172 ? -34.102 -0.162 -39.913 1.00 39.50 172 ARG A O 1
ATOM 1265 N N . ARG A 1 173 ? -35.951 0.667 -38.917 1.00 38.19 173 ARG A N 1
ATOM 1266 C CA . ARG A 1 173 ? -35.979 -0.181 -37.717 1.00 38.19 173 ARG A CA 1
ATOM 1267 C C . ARG A 1 173 ? -36.180 -1.657 -38.093 1.00 38.19 173 ARG A C 1
ATOM 1269 O O . ARG A 1 173 ? -37.196 -1.994 -38.694 1.00 38.19 173 ARG A O 1
ATOM 1276 N N . TYR A 1 174 ? -35.278 -2.533 -37.656 1.00 38.81 174 TYR A N 1
ATOM 1277 C CA . TYR A 1 174 ? -35.575 -3.954 -37.462 1.00 38.81 174 TYR A CA 1
ATOM 1278 C C . TYR A 1 174 ? -35.889 -4.175 -35.980 1.00 38.81 174 TYR A C 1
ATOM 1280 O O . TYR A 1 174 ? -34.992 -4.271 -35.148 1.00 38.81 174 TYR A O 1
ATOM 1288 N N . PHE A 1 175 ? -37.179 -4.227 -35.648 1.00 37.97 175 PHE A N 1
ATOM 1289 C CA . PHE A 1 175 ? -37.641 -4.852 -34.413 1.00 37.97 175 PHE A CA 1
ATOM 1290 C C . PHE A 1 175 ? -37.681 -6.364 -34.646 1.00 37.97 175 PHE A C 1
ATOM 1292 O O . PHE A 1 175 ? -38.441 -6.831 -35.491 1.00 37.97 175 PHE A O 1
ATOM 1299 N N . SER A 1 176 ? -36.891 -7.123 -33.889 1.00 44.31 176 SER A N 1
ATOM 1300 C CA . SER A 1 176 ? -37.140 -8.547 -33.663 1.00 44.31 176 SER A CA 1
ATOM 1301 C C . SER A 1 176 ? -37.428 -8.732 -32.181 1.00 44.31 176 SER A C 1
ATOM 1303 O O . SER A 1 176 ? -36.590 -8.453 -31.327 1.00 44.31 176 SER A O 1
ATOM 1305 N N . SER A 1 177 ? -38.652 -9.161 -31.901 1.00 46.19 177 SER A N 1
ATOM 1306 C CA . SER A 1 177 ? -39.177 -9.534 -30.595 1.00 46.19 177 SER A CA 1
ATOM 1307 C C . SER A 1 177 ? -38.364 -10.671 -29.975 1.00 46.19 177 SER A C 1
ATOM 1309 O O . SER A 1 177 ? -38.381 -11.790 -30.488 1.00 46.19 177 SER A O 1
ATOM 1311 N N . ALA A 1 178 ? -37.708 -10.405 -28.849 1.00 46.69 178 ALA A N 1
ATOM 1312 C CA . ALA A 1 178 ? -37.213 -11.438 -27.950 1.00 46.69 178 ALA A CA 1
ATOM 1313 C C . ALA A 1 178 ? -37.762 -11.165 -26.544 1.00 46.69 178 ALA A C 1
ATOM 1315 O O . ALA A 1 178 ? -37.478 -10.140 -25.928 1.00 46.69 178 ALA A O 1
ATOM 1316 N N . THR A 1 179 ? -38.609 -12.078 -26.083 1.00 55.19 179 THR A N 1
ATOM 1317 C CA . THR A 1 179 ? -39.190 -12.138 -24.740 1.00 55.19 179 THR A CA 1
ATOM 1318 C C . THR A 1 179 ? -38.079 -12.310 -23.690 1.00 55.19 179 THR A C 1
ATOM 1320 O O . THR A 1 179 ? -37.207 -13.157 -23.894 1.00 55.19 179 THR A O 1
ATOM 1323 N N . PRO A 1 180 ? -38.074 -11.568 -22.568 1.00 54.03 180 PRO A N 1
ATOM 1324 C CA . PRO A 1 180 ? -37.080 -11.771 -21.514 1.00 54.03 180 PRO A CA 1
ATOM 1325 C C . PRO A 1 180 ? -37.371 -13.057 -20.714 1.00 54.03 180 PRO A C 1
ATOM 1327 O O . PRO A 1 180 ? -38.541 -13.345 -20.444 1.00 54.03 180 PRO A O 1
ATOM 1330 N N . PRO A 1 181 ? -36.353 -13.837 -20.298 1.00 55.34 181 PRO A N 1
ATOM 1331 C CA . PRO A 1 181 ? -36.563 -14.960 -19.392 1.00 55.34 181 PRO A CA 1
ATOM 1332 C C . PRO A 1 181 ? -36.837 -14.483 -17.955 1.00 55.34 181 PRO A C 1
ATOM 1334 O O . PRO A 1 181 ? -36.365 -13.434 -17.518 1.00 55.34 181 PRO A O 1
ATOM 1337 N N . ALA A 1 182 ? -37.634 -15.279 -17.241 1.00 54.91 182 ALA A N 1
ATOM 1338 C CA . ALA A 1 182 ? -38.158 -15.013 -15.907 1.00 54.91 182 ALA A CA 1
ATOM 1339 C C . ALA A 1 182 ? -37.072 -14.894 -14.819 1.00 54.91 182 ALA A C 1
ATOM 1341 O O . ALA A 1 182 ? -36.045 -15.571 -14.853 1.00 54.91 182 ALA A O 1
ATOM 1342 N N . ALA A 1 183 ? -37.349 -14.043 -13.828 1.00 54.22 183 ALA A N 1
ATOM 1343 C CA . ALA A 1 183 ? -36.502 -13.776 -12.672 1.00 54.22 183 ALA A CA 1
ATOM 1344 C C . ALA A 1 183 ? -36.310 -15.017 -11.779 1.00 54.22 183 ALA A C 1
ATOM 1346 O O . ALA A 1 183 ? -37.279 -15.662 -11.378 1.00 54.22 183 ALA A O 1
ATOM 1347 N N . ALA A 1 184 ? -35.057 -15.312 -11.424 1.00 56.62 184 ALA A N 1
ATOM 1348 C CA . ALA A 1 184 ? -34.713 -16.285 -10.391 1.00 56.62 184 ALA A CA 1
ATOM 1349 C C . ALA A 1 184 ? -34.842 -15.654 -8.985 1.00 56.62 184 ALA A C 1
ATOM 1351 O O . ALA A 1 184 ? -34.493 -14.482 -8.815 1.00 56.62 184 ALA A O 1
ATOM 1352 N N . PRO A 1 185 ? -35.325 -16.392 -7.969 1.00 55.81 185 PRO A N 1
ATOM 1353 C CA . PRO A 1 185 ? -35.490 -15.861 -6.621 1.00 55.81 185 PRO A CA 1
ATOM 1354 C C . PRO A 1 185 ? -34.154 -15.702 -5.878 1.00 55.81 185 PRO A C 1
ATOM 1356 O O . PRO A 1 185 ? -33.262 -16.545 -5.949 1.00 55.81 185 PRO A O 1
ATOM 1359 N N . SER A 1 186 ? -34.071 -14.598 -5.136 1.00 55.44 186 SER A N 1
ATOM 1360 C CA . SER A 1 186 ? -32.982 -14.208 -4.239 1.00 55.44 186 SER A CA 1
ATOM 1361 C C . SER A 1 186 ? -32.727 -15.257 -3.150 1.00 55.44 186 SER A C 1
ATOM 1363 O O . SER A 1 186 ? -33.612 -15.560 -2.350 1.00 55.44 186 SER A O 1
ATOM 1365 N N . ILE A 1 187 ? -31.498 -15.773 -3.100 1.00 59.97 187 ILE A N 1
ATOM 1366 C CA . ILE A 1 187 ? -30.971 -16.621 -2.027 1.00 59.97 187 ILE A CA 1
ATOM 1367 C C . ILE A 1 187 ? -29.809 -15.906 -1.338 1.00 59.97 187 ILE A C 1
ATOM 1369 O O . ILE A 1 187 ? -28.653 -16.243 -1.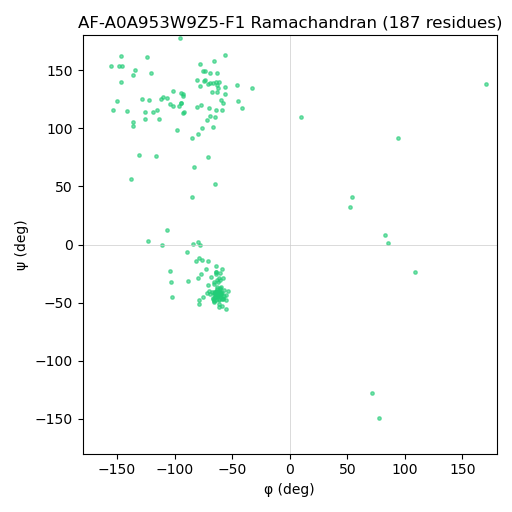550 1.00 59.97 187 ILE A O 1
ATOM 1373 N N . TYR A 1 188 ? -30.130 -14.922 -0.500 1.00 54.59 188 TYR A N 1
ATOM 1374 C CA . TYR A 1 188 ? -29.270 -14.511 0.609 1.00 54.59 188 TYR A CA 1
ATOM 1375 C C . TYR A 1 188 ? -30.150 -14.181 1.823 1.00 54.59 188 TYR A C 1
ATOM 1377 O O . TYR A 1 188 ? -30.970 -13.262 1.784 1.00 54.59 188 TYR A O 1
ATOM 1385 N N . ARG A 1 189 ? -29.993 -14.995 2.871 1.00 51.22 189 ARG A N 1
ATOM 1386 C CA . ARG A 1 189 ? -30.307 -14.703 4.272 1.00 51.22 189 ARG A CA 1
ATOM 1387 C C . ARG A 1 189 ? -28.984 -14.580 5.009 1.00 51.22 189 ARG A C 1
ATOM 1389 O O . ARG A 1 189 ? -28.067 -15.348 4.638 1.00 51.22 189 ARG A O 1
#

pLDDT: mean 87.61, std 21.0, range [32.97, 98.94]